Protein AF-A0AAU6AXD2-F1 (afdb_monomer_lite)

Secondary structure (DSSP, 8-state):
--PPP------------------------EE-TTS-EESS--HHHHHHHHHHTTT----S---S--PPPPSSHHHHHHHTS--SHHHHHHHHHHHHHHHHHSSPPPHHHHHHHHHTTTS-HHHHHHHHHHTTSEEE-TTS-EEEETTEESS--SEEEEETTS-EEEESSHHHHHHHHHHHT--EEEEEE-TTS--EEEEEEETTEEEEESTT-EEEEE----SS-HHHHTGGG-EEESSHHHHHHHHHH-TTS-EEEE-HHHHHHHHHHHHTTTT------

Structure (mmCIF, N/CA/C/O backbone):
data_AF-A0AAU6AXD2-F1
#
_entry.id   AF-A0AAU6AXD2-F1
#
loop_
_atom_site.group_PDB
_atom_site.id
_atom_site.type_symbol
_atom_site.label_atom_id
_atom_site.label_alt_id
_atom_site.label_comp_id
_atom_site.label_asym_id
_atom_site.label_entity_id
_atom_site.label_seq_id
_atom_site.pdbx_PDB_ins_code
_atom_site.Cartn_x
_atom_site.Cartn_y
_atom_site.Cartn_z
_atom_site.occupancy
_atom_site.B_iso_or_equiv
_atom_site.auth_seq_id
_atom_site.auth_comp_id
_atom_site.auth_asym_id
_atom_site.auth_atom_id
_atom_site.pdbx_PDB_model_num
ATOM 1 N N . MET A 1 1 ? -29.880 -3.424 -29.850 1.00 33.28 1 MET A N 1
ATOM 2 C CA . MET A 1 1 ? -31.041 -4.070 -29.196 1.00 33.28 1 MET A CA 1
ATOM 3 C C . MET A 1 1 ? -30.540 -5.199 -28.304 1.00 33.28 1 MET A C 1
ATOM 5 O O . MET A 1 1 ? -30.117 -6.223 -28.818 1.00 33.28 1 MET A O 1
ATOM 9 N N . ARG A 1 2 ? -30.523 -4.995 -26.984 1.00 23.70 2 ARG A N 1
ATOM 10 C CA . ARG A 1 2 ? -30.360 -6.047 -25.967 1.00 23.70 2 ARG A CA 1
ATOM 11 C C . ARG A 1 2 ? -31.345 -5.717 -24.842 1.00 23.70 2 ARG A C 1
ATOM 13 O O . ARG A 1 2 ? -31.277 -4.622 -24.295 1.00 23.70 2 ARG A O 1
ATOM 20 N N . CYS A 1 3 ? -32.291 -6.614 -24.569 1.00 25.73 3 CYS A N 1
ATOM 21 C CA . CYS A 1 3 ? -33.225 -6.504 -23.447 1.00 25.73 3 CYS A CA 1
ATOM 22 C C . CYS A 1 3 ? -32.560 -7.062 -22.188 1.00 25.73 3 CYS A C 1
ATOM 24 O O . CYS A 1 3 ? -32.074 -8.190 -22.216 1.00 25.73 3 CYS A O 1
ATOM 26 N N . SER A 1 4 ? -32.584 -6.301 -21.093 1.00 26.17 4 SER A N 1
ATOM 27 C CA . SER A 1 4 ? -32.319 -6.825 -19.752 1.00 26.17 4 SER A CA 1
ATOM 28 C C . SER A 1 4 ? -33.653 -6.957 -19.018 1.00 26.17 4 SER A C 1
ATOM 30 O O . SER A 1 4 ? -34.457 -6.024 -19.014 1.00 26.17 4 SER A O 1
ATOM 32 N N . VAL A 1 5 ? -33.920 -8.145 -18.481 1.00 30.64 5 VAL A N 1
ATOM 33 C CA . VAL A 1 5 ? -35.171 -8.520 -17.810 1.00 30.64 5 VAL A CA 1
ATOM 34 C C . VAL A 1 5 ? -35.049 -8.164 -16.331 1.00 30.64 5 VAL A C 1
ATOM 36 O O . VAL A 1 5 ? -34.195 -8.714 -15.644 1.00 30.64 5 VAL A O 1
ATOM 39 N N . ALA A 1 6 ? -35.908 -7.278 -15.828 1.00 29.97 6 ALA A N 1
ATOM 40 C CA . ALA A 1 6 ? -36.069 -7.066 -14.392 1.00 29.97 6 ALA A CA 1
ATOM 41 C C . ALA A 1 6 ? -37.298 -7.849 -13.908 1.00 29.97 6 ALA A C 1
ATOM 43 O O . ALA A 1 6 ? -38.437 -7.505 -14.222 1.00 29.97 6 ALA A O 1
ATOM 44 N N . SER A 1 7 ? -37.056 -8.930 -13.169 1.00 32.88 7 SER A N 1
ATOM 45 C CA . SER A 1 7 ? -38.092 -9.696 -12.476 1.00 32.88 7 SER A CA 1
ATOM 46 C C . SER A 1 7 ? -38.508 -8.949 -11.214 1.00 32.88 7 SER A C 1
ATOM 48 O O . SER A 1 7 ? -37.678 -8.752 -10.332 1.00 32.88 7 SER A O 1
ATOM 50 N N . ASN A 1 8 ? -39.786 -8.590 -11.090 1.00 32.28 8 ASN A N 1
ATOM 51 C CA . ASN A 1 8 ? -40.367 -8.229 -9.801 1.00 32.28 8 ASN A CA 1
ATOM 52 C C . ASN A 1 8 ? -41.487 -9.218 -9.472 1.00 32.28 8 ASN A C 1
ATOM 54 O O . ASN A 1 8 ? -42.489 -9.312 -10.181 1.00 32.28 8 ASN A O 1
ATOM 58 N N . VAL A 1 9 ? -41.261 -10.005 -8.422 1.00 34.28 9 VAL A N 1
ATOM 59 C CA . VAL A 1 9 ? -42.212 -10.968 -7.865 1.00 34.28 9 VAL A CA 1
ATOM 60 C C . VAL A 1 9 ? -43.006 -10.241 -6.787 1.00 34.28 9 VAL A C 1
ATOM 62 O O . VAL A 1 9 ? -42.440 -9.832 -5.780 1.00 34.28 9 VAL A O 1
ATOM 65 N N . ILE A 1 10 ? -44.316 -10.103 -6.981 1.00 33.12 10 ILE A N 1
ATOM 66 C CA . ILE A 1 10 ? -45.253 -9.754 -5.909 1.00 33.12 10 ILE A CA 1
ATOM 67 C C . ILE A 1 10 ? -46.233 -10.916 -5.795 1.00 33.12 10 ILE A C 1
ATOM 69 O O . ILE A 1 10 ? -46.908 -11.277 -6.758 1.00 33.12 10 ILE A O 1
ATOM 73 N N . GLY A 1 11 ? -46.245 -11.549 -4.624 1.00 32.59 11 GLY A N 1
ATOM 74 C CA . GLY A 1 11 ? -47.102 -12.686 -4.326 1.00 32.59 11 GLY A CA 1
ATOM 75 C C . GLY A 1 11 ? -48.543 -12.270 -4.043 1.00 32.59 11 GLY A C 1
ATOM 76 O O . GLY A 1 11 ? -48.798 -11.302 -3.334 1.00 32.59 11 GLY A O 1
ATOM 77 N N . SER A 1 12 ? -49.490 -13.050 -4.554 1.00 33.44 12 SER A N 1
ATOM 78 C CA . SER A 1 12 ? -50.711 -13.419 -3.833 1.00 33.44 12 SER A CA 1
ATOM 79 C C . SER A 1 12 ? -51.401 -14.598 -4.530 1.00 33.44 12 SER A C 1
ATOM 81 O O . SER A 1 12 ? -51.439 -14.713 -5.750 1.00 33.44 12 SER A O 1
ATOM 83 N N . SER A 1 13 ? -51.849 -15.518 -3.683 1.00 34.75 13 SER A N 1
ATOM 84 C CA . SER A 1 13 ? -52.747 -16.663 -3.861 1.00 34.75 13 SER A CA 1
ATOM 85 C C . SER A 1 13 ? -53.607 -16.770 -5.134 1.00 34.75 13 SER A C 1
ATOM 87 O O . SER A 1 13 ? -54.431 -15.903 -5.407 1.00 34.75 13 SER A O 1
ATOM 89 N N . GLY A 1 14 ? -53.584 -17.967 -5.738 1.00 31.75 14 GLY A N 1
ATOM 90 C CA . GLY A 1 14 ? -54.769 -18.595 -6.336 1.00 31.75 14 GLY A CA 1
ATOM 91 C C . GLY A 1 14 ? -54.821 -18.679 -7.866 1.00 31.75 14 GLY A C 1
ATOM 92 O O . GLY A 1 14 ? -54.935 -17.672 -8.547 1.00 31.75 14 GLY A O 1
ATOM 93 N N . TRP A 1 15 ? -54.903 -19.924 -8.352 1.00 30.08 15 TRP A N 1
ATOM 94 C CA . TRP A 1 15 ? -55.362 -20.370 -9.679 1.00 30.08 15 TRP A CA 1
ATOM 95 C C . TRP A 1 15 ? -54.377 -20.319 -10.863 1.00 30.08 15 TRP A C 1
ATOM 97 O O . TRP A 1 15 ? -53.997 -19.284 -11.397 1.00 30.08 15 TRP A O 1
ATOM 107 N N . VAL A 1 16 ? -54.039 -21.527 -11.329 1.00 37.03 16 VAL A N 1
ATOM 108 C CA . VAL A 1 16 ? -53.322 -21.824 -12.573 1.00 37.03 16 VAL A CA 1
ATOM 109 C C . VAL A 1 16 ? -54.219 -21.492 -13.765 1.00 37.03 16 VAL A C 1
ATOM 111 O O . VAL A 1 16 ? -55.197 -22.196 -14.002 1.00 37.03 16 VAL A O 1
ATOM 114 N N . ARG A 1 17 ? -53.857 -20.473 -14.552 1.00 34.53 17 ARG A N 1
ATOM 115 C CA . ARG A 1 17 ? -54.265 -20.326 -15.959 1.00 34.53 17 ARG A CA 1
ATOM 116 C C . ARG A 1 17 ? -53.144 -19.657 -16.764 1.00 34.53 17 ARG A C 1
ATOM 118 O O . ARG A 1 17 ? -52.671 -18.583 -16.421 1.00 34.53 17 ARG A O 1
ATOM 125 N N . SER A 1 18 ? -52.716 -20.373 -17.801 1.00 34.62 18 SER A N 1
ATOM 126 C CA . SER A 1 18 ? -51.978 -19.982 -19.009 1.00 34.62 18 SER A CA 1
ATOM 127 C C . SER A 1 18 ? -51.324 -18.591 -19.034 1.00 34.62 18 SER A C 1
ATOM 129 O O . SER A 1 18 ? -51.997 -17.576 -19.191 1.00 34.62 18 SER A O 1
ATOM 131 N N . ARG A 1 19 ? -49.983 -18.553 -18.992 1.00 36.66 19 ARG A N 1
ATOM 132 C CA . ARG A 1 19 ? -49.179 -17.349 -19.260 1.00 36.66 19 ARG A CA 1
ATOM 133 C C . ARG A 1 19 ? -49.315 -16.929 -20.729 1.00 36.66 19 ARG A C 1
ATOM 135 O O . ARG A 1 19 ? -48.515 -17.337 -21.565 1.00 36.66 19 ARG A O 1
ATOM 142 N N . ALA A 1 20 ? -50.296 -16.088 -21.036 1.00 37.06 20 ALA A N 1
ATOM 143 C CA . ALA A 1 20 ? -50.231 -15.223 -22.206 1.00 37.06 20 ALA A CA 1
ATOM 144 C C . ALA A 1 20 ? -49.279 -14.065 -21.872 1.00 37.06 20 ALA A C 1
ATOM 146 O O . ALA A 1 20 ? -49.570 -13.234 -21.014 1.00 37.06 20 ALA A O 1
ATOM 147 N N . TRP A 1 21 ? -48.103 -14.051 -22.495 1.00 31.78 21 TRP A N 1
ATOM 148 C CA . TRP A 1 21 ? -47.146 -12.957 -22.354 1.00 31.78 21 TRP A CA 1
ATOM 149 C C . TRP A 1 21 ? -47.668 -11.760 -23.148 1.00 31.78 21 TRP A C 1
ATOM 151 O O . TRP A 1 21 ? -47.538 -11.709 -24.369 1.00 31.78 21 TRP A O 1
ATOM 161 N N . ILE A 1 22 ? -48.284 -10.800 -22.462 1.00 38.09 22 ILE A N 1
ATOM 162 C CA . ILE A 1 22 ? -48.590 -9.497 -23.052 1.00 38.09 22 ILE A CA 1
ATOM 163 C C . ILE A 1 22 ? -47.282 -8.705 -23.056 1.00 38.09 22 ILE A C 1
ATOM 165 O O . ILE A 1 22 ? -46.796 -8.272 -22.013 1.00 38.09 22 ILE A O 1
ATOM 169 N N . CYS A 1 23 ? -46.689 -8.544 -24.236 1.00 29.69 23 CYS A N 1
ATOM 170 C CA . CYS A 1 23 ? -45.559 -7.648 -24.436 1.00 29.69 23 CYS A CA 1
ATOM 171 C C . CYS A 1 23 ? -46.089 -6.207 -24.413 1.00 29.69 23 CYS A C 1
ATOM 173 O O . CYS A 1 23 ? -46.597 -5.712 -25.418 1.00 29.69 23 CYS A O 1
ATOM 175 N N . VAL A 1 24 ? -46.031 -5.538 -23.259 1.00 36.31 24 VAL A N 1
ATOM 176 C CA . VAL A 1 24 ? -46.402 -4.120 -23.167 1.00 36.31 24 VAL A CA 1
ATOM 177 C C . VAL A 1 24 ? -45.231 -3.287 -23.689 1.00 36.31 24 VAL A C 1
ATOM 179 O O . VAL A 1 24 ? -44.224 -3.114 -23.006 1.00 36.31 24 VAL A O 1
ATOM 182 N N . PHE A 1 25 ? -45.349 -2.772 -24.913 1.00 34.31 25 PHE A N 1
ATOM 183 C CA . PHE A 1 25 ? -44.452 -1.733 -25.413 1.00 34.31 25 PHE A CA 1
ATOM 184 C C . PHE A 1 25 ? -44.802 -0.408 -24.728 1.00 34.31 25 PHE A C 1
ATOM 186 O O . PHE A 1 25 ? -45.807 0.220 -25.050 1.00 34.31 25 PHE A O 1
ATOM 193 N N . SER A 1 26 ? -43.973 0.033 -23.780 1.00 40.53 26 SER A N 1
ATOM 194 C CA . SER A 1 26 ? -44.025 1.412 -23.286 1.00 40.53 26 SER A CA 1
ATOM 195 C C . SER A 1 26 ? -43.248 2.307 -24.252 1.00 40.53 26 SER A C 1
ATOM 197 O O . SER A 1 26 ? -42.050 2.539 -24.093 1.00 40.53 26 SER A O 1
ATOM 199 N N . CYS A 1 27 ? -43.911 2.768 -25.312 1.00 48.38 27 CYS A N 1
ATOM 200 C CA . CYS A 1 27 ? -43.380 3.841 -26.147 1.00 48.38 27 CYS A CA 1
ATOM 201 C C . CYS A 1 27 ? -43.645 5.169 -25.436 1.00 48.38 27 CYS A C 1
ATOM 203 O O . CYS A 1 27 ? -44.771 5.664 -25.421 1.00 48.38 27 CYS A O 1
ATOM 205 N N . ARG A 1 28 ? -42.607 5.751 -24.826 1.00 58.31 28 ARG A N 1
ATOM 206 C CA . ARG A 1 28 ? -42.686 7.115 -24.299 1.00 58.31 28 ARG A CA 1
ATOM 207 C C . ARG A 1 28 ? -42.699 8.068 -25.496 1.00 58.31 28 ARG A C 1
ATOM 209 O O . ARG A 1 28 ? -41.713 8.159 -26.221 1.00 58.31 28 ARG A O 1
ATOM 216 N N . LEU A 1 29 ? -43.847 8.691 -25.745 1.00 56.88 29 LEU A N 1
ATOM 217 C CA . LEU A 1 29 ? -44.025 9.647 -26.834 1.00 56.88 29 LEU A CA 1
ATOM 218 C C . LEU A 1 29 ? -43.455 10.995 -26.402 1.00 56.88 29 LEU A C 1
ATOM 220 O O . LEU A 1 29 ? -43.832 11.520 -25.354 1.00 56.88 29 LEU A O 1
ATOM 224 N N . TYR A 1 30 ? -42.552 11.539 -27.209 1.00 62.97 30 TYR A N 1
ATOM 225 C CA . TYR A 1 30 ? -41.981 12.860 -26.995 1.00 62.97 30 TYR A CA 1
ATOM 226 C C . TYR A 1 30 ? -42.613 13.829 -27.982 1.00 62.97 30 TYR A C 1
ATOM 228 O O . TYR A 1 30 ? -42.893 13.468 -29.126 1.00 62.97 30 TYR A O 1
ATOM 236 N N . ARG A 1 31 ? -42.874 15.048 -27.517 1.00 70.25 31 ARG A N 1
ATOM 237 C CA . ARG A 1 31 ? -43.330 16.135 -28.375 1.00 70.25 31 ARG A CA 1
ATOM 238 C C . ARG A 1 31 ? -42.162 17.067 -28.636 1.00 70.25 31 ARG A C 1
ATOM 240 O O . ARG A 1 31 ? -41.394 17.342 -27.716 1.00 70.25 31 ARG A O 1
ATOM 247 N N . ASP A 1 32 ? -41.995 17.477 -29.883 1.00 65.88 32 ASP A N 1
ATOM 248 C CA . ASP A 1 32 ? -41.031 18.515 -30.230 1.00 65.88 32 ASP A CA 1
ATOM 249 C C . ASP A 1 32 ? -41.572 19.915 -29.890 1.00 65.88 32 ASP A C 1
ATOM 251 O O . ASP A 1 32 ? -42.672 20.066 -29.349 1.00 65.88 32 ASP A O 1
ATOM 255 N N . ALA A 1 33 ? -40.770 20.942 -30.175 1.00 66.19 33 ALA A N 1
ATOM 256 C CA . ALA A 1 33 ? -41.105 22.337 -29.890 1.00 66.19 33 ALA A CA 1
ATOM 257 C C . ALA A 1 33 ? -42.361 22.830 -30.638 1.00 66.19 33 ALA A C 1
ATOM 259 O O . ALA A 1 33 ? -43.001 23.773 -30.180 1.00 66.19 33 ALA A O 1
ATOM 260 N N . ASP A 1 34 ? -42.745 22.159 -31.728 1.00 71.75 34 ASP A N 1
ATOM 261 C CA . ASP A 1 34 ? -43.932 22.461 -32.535 1.00 71.75 34 ASP A CA 1
ATOM 262 C C . ASP A 1 34 ? -45.128 21.559 -32.163 1.00 71.75 34 ASP A C 1
ATOM 264 O O . ASP A 1 34 ? -46.156 21.538 -32.842 1.00 71.75 34 ASP A O 1
ATOM 268 N N . ASN A 1 35 ? -45.017 20.834 -31.041 1.00 66.25 35 ASN A N 1
ATOM 269 C CA . ASN A 1 35 ? -46.031 19.952 -30.465 1.00 66.25 35 ASN A CA 1
ATOM 270 C C . ASN A 1 35 ? -46.333 18.684 -31.295 1.00 66.25 35 ASN A C 1
ATOM 272 O O . ASN A 1 35 ? -47.317 17.980 -31.017 1.00 66.25 35 ASN A O 1
ATOM 276 N N . HIS A 1 36 ? -45.483 18.340 -32.268 1.00 67.38 36 HIS A N 1
ATOM 277 C CA . HIS A 1 36 ? -45.593 17.108 -33.044 1.00 67.38 36 HIS A CA 1
ATOM 278 C C . HIS A 1 36 ? -45.004 15.918 -32.287 1.00 67.38 36 HIS A C 1
ATOM 280 O O . HIS A 1 36 ? -44.005 16.019 -31.578 1.00 67.38 36 HIS A O 1
ATOM 286 N N . VAL A 1 37 ? -45.647 14.758 -32.431 1.00 67.06 37 VAL A N 1
ATOM 287 C CA . VAL A 1 37 ? -45.187 13.516 -31.804 1.00 67.06 37 VAL A CA 1
ATOM 288 C C . VAL A 1 37 ? -44.006 12.972 -32.602 1.00 67.06 37 VAL A C 1
ATOM 290 O O . VAL A 1 37 ? -44.164 12.600 -33.763 1.00 67.06 37 VAL A O 1
ATOM 293 N N . SER A 1 38 ? -42.838 12.904 -31.968 1.00 65.81 38 SER A N 1
ATOM 294 C CA . SER A 1 38 ? -41.589 12.449 -32.577 1.00 65.81 38 SER A CA 1
ATOM 295 C C . SER A 1 38 ? -40.977 11.275 -31.804 1.00 65.81 38 SER A C 1
ATOM 297 O O . SER A 1 38 ? -41.343 10.982 -30.659 1.00 65.81 38 SER A O 1
ATOM 299 N N . GLY A 1 39 ? -40.030 10.584 -32.447 1.00 61.12 39 GLY A N 1
ATOM 300 C CA . GLY A 1 39 ? -39.115 9.668 -31.762 1.00 61.12 39 GLY A CA 1
ATOM 301 C C . GLY A 1 39 ? -38.256 10.416 -30.735 1.00 61.12 39 GLY A C 1
ATOM 302 O O . GLY A 1 39 ? -38.283 11.642 -30.690 1.00 61.12 39 GLY A O 1
ATOM 303 N N . ALA A 1 40 ? -37.531 9.679 -29.882 1.00 60.78 40 ALA A N 1
ATOM 304 C CA . ALA A 1 40 ? -36.781 10.217 -28.737 1.00 60.78 40 ALA A CA 1
ATOM 305 C C . ALA A 1 40 ? -36.117 11.591 -29.012 1.00 60.78 40 ALA A C 1
ATOM 307 O O . ALA A 1 40 ? -35.544 11.772 -30.091 1.00 60.78 40 ALA A O 1
ATOM 308 N N . PRO A 1 41 ? -36.166 12.552 -28.061 1.00 67.25 41 PRO A N 1
ATOM 309 C CA . PRO A 1 41 ? -35.713 13.912 -28.314 1.00 67.25 41 PRO A CA 1
ATOM 310 C C . PRO A 1 41 ? -34.239 13.915 -28.699 1.00 67.25 41 PRO A C 1
ATOM 312 O O . PRO A 1 41 ? -33.451 13.090 -28.229 1.00 67.25 41 PRO A O 1
ATOM 315 N N . THR A 1 42 ? -33.839 14.882 -29.520 1.00 68.62 42 THR A N 1
ATOM 316 C CA . THR A 1 42 ? -32.422 15.052 -29.833 1.00 68.62 42 THR A CA 1
ATOM 317 C C . THR A 1 42 ? -31.646 15.414 -28.566 1.00 68.62 42 THR A C 1
ATOM 319 O O . THR A 1 42 ? -32.146 16.112 -27.679 1.00 68.62 42 THR A O 1
ATOM 322 N N . VAL A 1 43 ? -30.384 14.984 -28.489 1.00 66.62 43 VAL A N 1
ATOM 323 C CA . VAL A 1 43 ? -29.488 15.309 -27.364 1.00 66.62 43 VAL A CA 1
ATOM 324 C C . VAL A 1 43 ? -29.394 16.828 -27.146 1.00 66.62 43 VAL A C 1
ATOM 326 O O . VAL A 1 43 ? -29.324 17.288 -26.011 1.00 66.62 43 VAL A O 1
ATOM 329 N N . GLY A 1 44 ? -29.465 17.622 -28.221 1.00 68.50 44 GLY A N 1
ATOM 330 C CA . GLY A 1 44 ? -29.478 19.087 -28.150 1.00 68.50 44 GLY A CA 1
ATOM 331 C C . GLY A 1 44 ? -30.767 19.691 -27.574 1.00 68.50 44 GLY A C 1
ATOM 332 O O . GLY A 1 44 ? -30.713 20.758 -26.967 1.00 68.50 44 GLY A O 1
ATOM 333 N N . ALA A 1 45 ? -31.920 19.032 -27.724 1.00 62.97 45 ALA A N 1
ATOM 334 C CA . ALA A 1 45 ? -33.164 19.450 -27.074 1.00 62.97 45 ALA A CA 1
ATOM 335 C C . ALA A 1 45 ? -33.133 19.135 -25.570 1.00 62.97 45 ALA A C 1
ATOM 337 O O . ALA A 1 45 ? -33.398 20.012 -24.757 1.00 62.97 45 ALA A O 1
ATOM 338 N N . LEU A 1 46 ? -32.682 17.930 -25.203 1.00 59.88 46 LEU A N 1
ATOM 339 C CA . LEU A 1 46 ? -32.483 17.530 -23.803 1.00 59.88 46 LEU A CA 1
ATOM 340 C C . LEU A 1 46 ? -31.511 18.450 -23.060 1.00 59.88 46 LEU A C 1
ATOM 342 O O . LEU A 1 46 ? -31.756 18.815 -21.914 1.00 59.88 46 LEU A O 1
ATOM 346 N N . ARG A 1 47 ? -30.407 18.835 -23.710 1.00 64.62 47 ARG A N 1
ATOM 347 C CA . ARG A 1 47 ? -29.394 19.695 -23.093 1.00 64.62 47 ARG A CA 1
ATOM 348 C C . ARG A 1 47 ? -29.917 21.103 -22.814 1.00 64.62 47 ARG A C 1
ATOM 350 O O . ARG A 1 47 ? -29.557 21.658 -21.788 1.00 64.62 47 ARG A O 1
ATOM 357 N N . ARG A 1 48 ? -30.750 21.664 -23.696 1.00 61.38 48 ARG A N 1
ATOM 358 C CA . ARG A 1 48 ? -31.353 22.992 -23.491 1.00 61.38 48 ARG A CA 1
ATOM 359 C C . ARG A 1 48 ? -32.346 22.984 -22.335 1.00 61.38 48 ARG A C 1
ATOM 361 O O . ARG A 1 48 ? -32.216 23.809 -21.447 1.00 61.38 48 ARG A O 1
ATOM 368 N N . GLU A 1 49 ? -33.220 21.983 -22.275 1.00 64.50 49 GLU A N 1
ATOM 369 C CA . GLU A 1 49 ? -34.178 21.845 -21.169 1.00 64.50 49 GLU A CA 1
ATOM 370 C C . GLU A 1 49 ? -33.493 21.665 -19.808 1.00 64.50 49 GLU A C 1
ATOM 372 O O . GLU A 1 49 ? -33.887 22.283 -18.823 1.00 64.50 49 GLU A O 1
ATOM 377 N N . LEU A 1 50 ? -32.430 20.854 -19.745 1.00 59.34 50 LEU A N 1
ATOM 378 C CA . LEU A 1 50 ? -31.653 20.664 -18.515 1.00 59.34 50 LEU A CA 1
ATOM 379 C C . LEU A 1 50 ? -30.927 21.937 -18.063 1.00 59.34 50 LEU A C 1
ATOM 381 O O . LEU A 1 50 ? -30.728 22.115 -16.865 1.00 59.34 50 LEU A O 1
ATOM 385 N N . LEU A 1 51 ? -30.519 22.793 -19.003 1.00 60.56 51 LEU A N 1
ATOM 386 C CA . LEU A 1 51 ? -29.889 24.075 -18.693 1.00 60.56 51 LEU A CA 1
ATOM 387 C C . LEU A 1 51 ? -30.932 25.106 -18.237 1.00 60.56 51 LEU A C 1
ATOM 389 O O . LEU A 1 51 ? -30.691 25.781 -17.242 1.00 60.56 51 LEU A O 1
ATOM 393 N N . ASP A 1 52 ? -32.107 25.153 -18.871 1.00 47.56 52 ASP A N 1
ATOM 394 C CA . ASP A 1 52 ? -33.194 26.072 -18.495 1.00 47.56 52 ASP A CA 1
ATOM 395 C C . ASP A 1 52 ? -33.827 25.720 -17.132 1.00 47.56 52 ASP A C 1
ATOM 397 O O . ASP A 1 52 ? -34.268 26.601 -16.396 1.00 47.56 52 ASP A O 1
ATOM 401 N N . HIS A 1 53 ? -33.822 24.442 -16.734 1.00 53.25 53 HIS A N 1
ATOM 402 C CA . HIS A 1 53 ? -34.339 23.996 -15.430 1.00 53.25 53 HIS A CA 1
ATOM 403 C C . HIS A 1 53 ? -33.286 24.002 -14.306 1.00 53.25 53 HIS A C 1
ATOM 405 O O . HIS A 1 53 ? -33.614 23.695 -13.156 1.00 53.25 53 HIS A O 1
ATOM 411 N N . ALA A 1 54 ? -32.029 24.354 -14.600 1.00 47.22 54 ALA A N 1
ATOM 412 C CA . ALA A 1 54 ? -30.968 24.412 -13.595 1.00 47.22 54 ALA A CA 1
ATOM 413 C C . ALA A 1 54 ? -31.128 25.600 -12.625 1.00 47.22 54 ALA A C 1
ATOM 415 O O . ALA A 1 54 ? -30.676 25.515 -11.485 1.00 47.22 54 ALA A O 1
ATOM 416 N N . GLU A 1 55 ? -31.811 26.677 -13.030 1.00 43.84 55 GLU A N 1
ATOM 417 C CA . GLU A 1 55 ? -31.951 27.895 -12.213 1.00 43.84 55 GLU A CA 1
ATOM 418 C C . GLU A 1 55 ? -33.181 27.910 -11.280 1.00 43.84 55 GLU A C 1
ATOM 420 O O . GLU A 1 55 ? -33.292 28.802 -10.442 1.00 43.84 55 GLU A O 1
ATOM 425 N N . THR A 1 56 ? -34.088 26.923 -11.339 1.00 42.88 56 THR A N 1
ATOM 426 C CA . THR A 1 56 ? -35.342 26.930 -10.540 1.00 42.88 56 THR A CA 1
ATOM 427 C C . THR A 1 56 ? -35.563 25.721 -9.617 1.00 42.88 56 THR A C 1
ATOM 429 O O . THR A 1 56 ? -36.633 25.576 -9.024 1.00 42.88 56 THR A O 1
ATOM 432 N N . ALA A 1 57 ? -34.559 24.871 -9.392 1.00 41.31 57 ALA A N 1
ATOM 433 C CA . ALA A 1 57 ? -34.697 23.689 -8.533 1.00 41.31 57 ALA A CA 1
ATOM 434 C C . ALA A 1 57 ? -34.476 23.986 -7.029 1.00 41.31 57 ALA A C 1
ATOM 436 O O . ALA A 1 57 ? -33.546 23.474 -6.412 1.00 41.31 57 ALA A O 1
ATOM 437 N N . ALA A 1 58 ? -35.361 24.777 -6.413 1.00 43.31 58 ALA A N 1
ATOM 438 C CA . ALA A 1 58 ? -35.394 25.023 -4.963 1.00 43.31 58 ALA A CA 1
ATOM 439 C C . ALA A 1 58 ? -36.619 24.376 -4.278 1.00 43.31 58 ALA A C 1
ATOM 441 O O . ALA A 1 58 ? -37.301 25.024 -3.490 1.00 43.31 58 ALA A O 1
ATOM 442 N N . CYS A 1 59 ? -36.924 23.105 -4.577 1.00 33.31 59 CYS A N 1
ATOM 443 C CA . CYS A 1 59 ? -38.082 22.399 -3.990 1.00 33.31 59 CYS A CA 1
ATOM 444 C C . CYS A 1 59 ? -37.799 20.985 -3.451 1.00 33.31 59 CYS A C 1
ATOM 446 O O . CYS A 1 59 ? -38.733 20.303 -3.034 1.00 33.31 59 CYS A O 1
ATOM 448 N N . CYS A 1 60 ? -36.542 20.538 -3.398 1.00 34.06 60 CYS A N 1
ATOM 449 C CA . CYS A 1 60 ? -36.186 19.286 -2.724 1.00 34.06 60 CYS A CA 1
ATOM 450 C C . CYS A 1 60 ? -35.279 19.593 -1.526 1.00 34.06 60 CYS A C 1
ATOM 452 O O . CYS A 1 60 ? -34.306 20.330 -1.699 1.00 34.06 60 CYS A O 1
ATOM 454 N N . PRO A 1 61 ? -35.540 19.039 -0.324 1.00 33.56 61 PRO A N 1
ATOM 455 C CA . PRO A 1 61 ? -34.537 19.061 0.736 1.00 33.56 61 PRO A CA 1
ATOM 456 C C . PRO A 1 61 ? -33.266 18.371 0.213 1.00 33.56 61 PRO A C 1
ATOM 458 O O . PRO A 1 61 ? -33.389 17.446 -0.600 1.00 33.56 61 PRO A O 1
ATOM 461 N N . PRO A 1 62 ? -32.058 18.802 0.624 1.00 34.12 62 PRO A N 1
ATOM 462 C CA . PRO A 1 62 ? -30.824 18.211 0.129 1.00 34.12 62 PRO A CA 1
ATOM 463 C C . PRO A 1 62 ? -30.838 16.714 0.439 1.00 34.12 62 PRO A C 1
ATOM 465 O O . PRO A 1 62 ? -30.783 16.289 1.593 1.00 34.12 62 PRO A O 1
ATOM 468 N N . VAL A 1 63 ? -30.962 15.909 -0.616 1.00 37.59 63 VAL A N 1
ATOM 469 C CA . VAL A 1 63 ? -30.670 14.479 -0.569 1.00 37.59 63 VAL A CA 1
ATOM 470 C C . VAL A 1 63 ? -29.217 14.386 -0.126 1.00 37.59 63 VAL A C 1
ATOM 472 O O . VAL A 1 63 ? -28.367 15.022 -0.747 1.00 37.59 63 VAL A O 1
ATOM 475 N N . GLY A 1 64 ? -28.973 13.674 0.979 1.00 38.50 64 GLY A N 1
ATOM 476 C CA . GLY A 1 64 ? -27.680 13.602 1.658 1.00 38.50 64 GLY A CA 1
ATOM 477 C C . GLY A 1 64 ? -26.502 13.570 0.689 1.00 38.50 64 GLY A C 1
ATOM 478 O O . GLY A 1 64 ? -26.514 12.802 -0.272 1.00 38.50 64 GLY A O 1
ATOM 479 N N . ASP A 1 65 ? -25.550 14.456 0.967 1.00 37.03 65 ASP A N 1
ATOM 480 C CA . ASP A 1 65 ? -24.314 14.761 0.250 1.00 37.03 65 ASP A CA 1
ATOM 481 C C . ASP A 1 65 ? -23.785 13.586 -0.595 1.00 37.03 65 ASP A C 1
ATOM 483 O O . ASP A 1 65 ? -22.988 12.760 -0.143 1.00 37.03 65 ASP A O 1
ATOM 487 N N . ARG A 1 66 ? -24.252 13.470 -1.846 1.00 41.78 66 ARG A N 1
ATOM 488 C CA . ARG A 1 66 ? -23.599 12.610 -2.836 1.00 41.78 66 ARG A CA 1
ATOM 489 C C . ARG A 1 66 ? -22.339 13.342 -3.263 1.00 41.78 66 ARG A C 1
ATOM 491 O O . ARG A 1 66 ? -22.357 14.090 -4.239 1.00 41.78 66 ARG A O 1
ATOM 498 N N . ALA A 1 67 ? -21.278 13.156 -2.482 1.00 51.94 67 ALA A N 1
ATOM 499 C CA . ALA A 1 67 ? -19.963 13.703 -2.765 1.00 51.94 67 ALA A CA 1
ATOM 500 C C . ALA A 1 67 ? -19.598 13.440 -4.235 1.00 51.94 67 ALA A C 1
ATOM 502 O O . ALA A 1 67 ? -19.743 12.323 -4.738 1.00 51.94 67 ALA A O 1
ATOM 503 N N . ARG A 1 68 ? -19.151 14.490 -4.932 1.00 48.53 68 ARG A N 1
ATOM 504 C CA . ARG A 1 68 ? -18.672 14.420 -6.318 1.00 48.53 68 ARG A CA 1
ATOM 505 C C . ARG A 1 68 ? -17.663 13.263 -6.463 1.00 48.53 68 ARG A C 1
ATOM 507 O O . ARG A 1 68 ? -16.774 13.158 -5.610 1.00 48.53 68 ARG A O 1
ATOM 514 N N . PRO A 1 69 ? -17.745 12.432 -7.524 1.00 48.03 69 PRO A N 1
ATOM 515 C CA . PRO A 1 69 ? -16.776 11.364 -7.733 1.00 48.03 69 PRO A CA 1
ATOM 516 C C . PRO A 1 69 ? -15.356 11.953 -7.792 1.00 48.03 69 PRO A C 1
ATOM 518 O O . PRO A 1 69 ? -15.165 13.052 -8.330 1.00 48.03 69 PRO A O 1
ATOM 521 N N . PRO A 1 70 ? -14.357 11.276 -7.202 1.00 53.19 70 PRO A N 1
ATOM 522 C CA . PRO A 1 70 ? -12.977 11.737 -7.273 1.00 53.19 70 PRO A CA 1
ATOM 523 C C . PRO A 1 70 ? -12.532 11.799 -8.722 1.00 53.19 70 PRO A C 1
ATOM 525 O O . PRO A 1 70 ? -12.862 10.936 -9.529 1.00 53.19 70 PRO A O 1
ATOM 528 N N . THR A 1 71 ? -11.743 12.819 -9.019 1.00 57.19 71 THR A N 1
ATOM 529 C CA . THR A 1 71 ? -11.124 13.004 -10.329 1.00 57.19 71 THR A CA 1
ATOM 530 C C . THR A 1 71 ? -9.682 12.502 -10.367 1.00 57.19 71 THR A C 1
ATOM 532 O O . THR A 1 71 ? -9.086 12.474 -11.438 1.00 57.19 71 THR A O 1
ATOM 535 N N . SER A 1 72 ? -9.122 12.106 -9.217 1.00 68.56 72 SER A N 1
ATOM 536 C CA . SER A 1 72 ? -7.748 11.621 -9.078 1.00 68.56 72 SER A CA 1
ATOM 537 C C . SER A 1 72 ? -7.599 10.622 -7.917 1.00 68.56 72 SER A C 1
ATOM 539 O O . SER A 1 72 ? -8.435 10.576 -7.010 1.00 68.56 72 SER A O 1
ATOM 541 N N . LEU A 1 73 ? -6.519 9.831 -7.932 1.00 68.06 73 LEU A N 1
ATOM 542 C CA . LEU A 1 73 ? -6.168 8.895 -6.852 1.00 68.06 73 LEU A CA 1
ATOM 543 C C . LEU A 1 73 ? -5.955 9.594 -5.493 1.00 68.06 73 LEU A C 1
ATOM 545 O O . LEU A 1 73 ? -6.486 9.098 -4.496 1.00 68.06 73 LEU A O 1
ATOM 549 N N . PRO A 1 74 ? -5.269 10.755 -5.412 1.00 68.00 74 PRO A N 1
ATOM 550 C CA . PRO A 1 74 ? -5.192 11.525 -4.172 1.00 68.00 74 PRO A CA 1
ATOM 551 C C . PRO A 1 74 ? -6.555 11.966 -3.648 1.00 68.00 74 PRO A C 1
ATOM 553 O O . PRO A 1 74 ? -6.838 11.768 -2.470 1.00 68.00 74 PRO A O 1
ATOM 556 N N . ASP A 1 75 ? -7.431 12.497 -4.511 1.00 67.75 75 ASP A N 1
ATOM 557 C CA . ASP A 1 75 ? -8.778 12.925 -4.102 1.00 67.75 75 ASP A CA 1
ATOM 558 C C . ASP A 1 75 ? -9.597 11.750 -3.570 1.00 67.75 75 ASP A C 1
ATOM 560 O O . ASP A 1 75 ? -10.401 11.902 -2.648 1.00 67.75 75 ASP A O 1
ATOM 564 N N . TRP A 1 76 ? -9.411 10.568 -4.167 1.00 67.06 76 TRP A N 1
ATOM 565 C CA . TRP A 1 76 ? -10.020 9.347 -3.666 1.00 67.06 76 TRP A CA 1
ATOM 566 C C . TRP A 1 76 ? -9.532 9.060 -2.245 1.00 67.06 76 TRP A C 1
ATOM 568 O O . TRP A 1 76 ? -10.343 8.937 -1.327 1.00 67.06 76 TRP A O 1
ATOM 578 N N . ARG A 1 77 ? -8.213 8.989 -2.047 1.00 71.62 77 ARG A N 1
ATOM 579 C CA . ARG A 1 77 ? -7.605 8.573 -0.778 1.00 71.62 77 ARG A CA 1
ATOM 580 C C . ARG A 1 77 ? -7.776 9.589 0.345 1.00 71.62 77 ARG A C 1
ATOM 582 O O . ARG A 1 77 ? -8.067 9.187 1.468 1.00 71.62 77 ARG A O 1
ATOM 589 N N . ALA A 1 78 ? -7.713 10.883 0.051 1.00 66.12 78 ALA A N 1
ATOM 590 C CA . ALA A 1 78 ? -7.962 11.937 1.031 1.00 66.12 78 ALA A CA 1
ATOM 591 C C . ALA A 1 78 ? -9.361 11.823 1.663 1.00 66.12 78 ALA A C 1
ATOM 593 O O . ALA A 1 78 ? -9.527 12.092 2.852 1.00 66.12 78 ALA A O 1
ATOM 594 N N . ARG A 1 79 ? -10.367 11.357 0.906 1.00 63.47 79 ARG A N 1
ATOM 595 C CA . ARG A 1 79 ? -11.715 11.103 1.446 1.00 63.47 79 ARG A CA 1
ATOM 596 C C . ARG A 1 79 ? -11.816 9.839 2.299 1.00 63.47 79 ARG A C 1
ATOM 598 O O . ARG A 1 79 ? -12.776 9.711 3.052 1.00 63.47 79 ARG A O 1
ATOM 605 N N . THR A 1 80 ? -10.852 8.927 2.194 1.00 70.12 80 THR A N 1
ATOM 606 C CA . THR A 1 80 ? -10.806 7.695 2.997 1.00 70.12 80 THR A CA 1
ATOM 607 C C . THR A 1 80 ? -10.096 7.884 4.341 1.00 70.12 80 THR A C 1
ATOM 609 O O . THR A 1 80 ? -10.026 6.950 5.129 1.00 70.12 80 THR A O 1
ATOM 612 N N . THR A 1 81 ? -9.599 9.082 4.661 1.00 80.31 81 THR A N 1
ATOM 613 C CA . THR A 1 81 ? -8.999 9.355 5.974 1.00 80.31 81 THR A CA 1
ATOM 614 C C . THR A 1 81 ? -10.084 9.466 7.054 1.00 80.31 81 THR A C 1
ATOM 616 O O . THR A 1 81 ? -10.935 10.357 6.968 1.00 80.31 81 THR A O 1
ATOM 619 N N . PRO A 1 82 ? -10.074 8.618 8.103 1.00 85.81 82 PRO A N 1
ATOM 620 C CA . PRO A 1 82 ? -11.069 8.699 9.166 1.00 85.81 82 PRO A CA 1
ATOM 621 C C . PRO A 1 82 ? -10.976 10.001 9.961 1.00 85.81 82 PRO A C 1
ATOM 623 O O . PRO A 1 82 ? -9.923 10.338 10.503 1.00 85.81 82 PRO A O 1
ATOM 626 N N . THR A 1 83 ? -12.103 10.701 10.087 1.00 84.81 83 THR A N 1
ATOM 627 C CA . THR A 1 83 ? -12.227 11.918 10.907 1.00 84.81 83 THR A CA 1
ATOM 628 C C . THR A 1 83 ? -12.837 11.653 12.284 1.00 84.81 83 THR A C 1
ATOM 630 O O . THR A 1 83 ? -12.609 12.426 13.213 1.00 84.81 83 THR A O 1
ATOM 633 N N . ASP A 1 84 ? -13.587 10.557 12.443 1.00 92.44 84 ASP A N 1
ATOM 634 C CA . ASP A 1 84 ? -14.114 10.134 13.741 1.00 92.44 84 ASP A CA 1
ATOM 635 C C . ASP A 1 84 ? -12.971 9.614 14.642 1.00 92.44 84 ASP A C 1
ATOM 637 O O . ASP A 1 84 ? -12.156 8.805 14.185 1.00 92.44 84 ASP A O 1
ATOM 641 N N . PRO A 1 85 ? -12.883 10.038 15.920 1.00 93.44 85 PRO A N 1
ATOM 642 C CA . PRO A 1 85 ? -11.788 9.637 16.801 1.00 93.44 85 PRO A CA 1
ATOM 643 C C . PRO A 1 85 ? -11.663 8.124 17.017 1.00 93.44 85 PRO A C 1
ATOM 645 O O . PRO A 1 85 ? -10.540 7.625 17.105 1.00 93.44 85 PRO A O 1
ATOM 648 N N . ALA A 1 86 ? -12.782 7.392 17.085 1.00 94.62 86 ALA A N 1
ATOM 649 C CA . ALA A 1 86 ? -12.767 5.946 17.286 1.00 94.62 86 ALA A CA 1
ATOM 650 C C . ALA A 1 86 ? -12.339 5.219 16.005 1.00 94.62 86 ALA A C 1
ATOM 652 O O . ALA A 1 86 ? -11.501 4.317 16.059 1.00 94.62 86 ALA A O 1
ATOM 653 N N . GLU A 1 87 ? -12.865 5.644 14.850 1.00 95.38 87 GLU A N 1
ATOM 654 C CA . GLU A 1 87 ? -12.437 5.149 13.536 1.00 95.38 87 GLU A CA 1
ATOM 655 C C . GLU A 1 87 ? -10.939 5.369 13.314 1.00 95.38 87 GLU A C 1
ATOM 657 O O . GLU A 1 87 ? -10.232 4.444 12.915 1.00 95.38 87 GLU A O 1
ATOM 662 N N . ARG A 1 88 ? -10.429 6.560 13.642 1.00 94.38 88 ARG A N 1
ATOM 663 C CA . ARG A 1 88 ? -9.008 6.889 13.519 1.00 94.38 88 ARG A CA 1
ATOM 664 C C . ARG A 1 88 ? -8.132 6.060 14.451 1.00 94.38 88 ARG A C 1
ATOM 666 O O . ARG A 1 88 ? -7.115 5.538 14.002 1.00 94.38 88 ARG A O 1
ATOM 673 N N . ALA A 1 89 ? -8.520 5.907 15.717 1.00 95.50 89 ALA A N 1
ATOM 674 C CA . ALA A 1 89 ? -7.765 5.100 16.673 1.00 95.50 89 ALA A CA 1
ATOM 675 C C . ALA A 1 89 ? -7.671 3.632 16.225 1.00 95.50 89 ALA A C 1
ATOM 677 O O . ALA A 1 89 ? -6.589 3.046 16.246 1.00 95.50 89 ALA A O 1
ATOM 678 N N . ILE A 1 90 ? -8.782 3.054 15.754 1.00 97.25 90 ILE A N 1
ATOM 679 C CA . ILE A 1 90 ? -8.800 1.688 15.217 1.00 97.25 90 ILE A CA 1
ATOM 680 C C . ILE A 1 90 ? -7.981 1.586 13.931 1.00 97.25 90 ILE A C 1
ATOM 682 O O . ILE A 1 90 ? -7.179 0.665 13.800 1.00 97.25 90 ILE A O 1
ATOM 686 N N . HIS A 1 91 ? -8.123 2.534 13.005 1.00 96.06 91 HIS A N 1
ATOM 687 C CA . HIS A 1 91 ? -7.347 2.549 11.769 1.00 96.06 91 HIS A CA 1
ATOM 688 C C . HIS A 1 91 ? -5.838 2.589 12.051 1.00 96.06 91 HIS A C 1
ATOM 690 O O . HIS A 1 91 ? -5.093 1.752 11.545 1.00 96.06 91 HIS A O 1
ATOM 696 N N . GLN A 1 92 ? -5.387 3.475 12.942 1.00 95.81 92 GLN A N 1
ATOM 697 C CA . GLN A 1 92 ? -3.981 3.550 13.343 1.00 95.81 92 GLN A CA 1
ATOM 698 C C . GLN A 1 92 ? -3.504 2.277 14.054 1.00 95.81 92 GLN A C 1
ATOM 700 O O . GLN A 1 92 ? -2.380 1.839 13.811 1.00 95.81 92 GLN A O 1
ATOM 705 N N . ALA A 1 93 ? -4.335 1.652 14.898 1.00 97.19 93 ALA A N 1
ATOM 706 C CA . ALA A 1 93 ? -4.003 0.369 15.520 1.00 97.19 93 ALA A CA 1
ATOM 707 C C . ALA A 1 93 ? -3.808 -0.740 14.472 1.00 97.19 93 ALA A C 1
ATOM 709 O O . ALA A 1 93 ? -2.882 -1.544 14.590 1.00 97.19 93 ALA A O 1
ATOM 710 N N . ILE A 1 94 ? -4.629 -0.751 13.416 1.00 97.88 94 ILE A N 1
ATOM 711 C CA . ILE A 1 94 ? -4.495 -1.691 12.298 1.00 97.88 94 ILE A CA 1
ATOM 712 C C . ILE A 1 94 ? -3.185 -1.451 11.541 1.00 97.88 94 ILE A C 1
ATOM 714 O O . ILE A 1 94 ? -2.391 -2.381 11.401 1.00 97.88 94 ILE A O 1
ATOM 718 N N . LEU A 1 95 ? -2.924 -0.214 11.104 1.00 97.25 95 LEU A N 1
ATOM 719 C CA . LEU A 1 95 ? -1.710 0.132 10.353 1.00 97.25 95 LEU A CA 1
ATOM 720 C C . LEU A 1 95 ? -0.431 -0.176 11.147 1.00 97.25 95 LEU A C 1
ATOM 722 O O . LEU A 1 95 ? 0.511 -0.760 10.612 1.00 97.25 95 LEU A O 1
ATOM 726 N N . ARG A 1 96 ? -0.411 0.150 12.446 1.00 97.12 96 ARG A N 1
ATOM 727 C CA . ARG A 1 96 ? 0.719 -0.167 13.335 1.00 97.12 96 ARG A CA 1
ATOM 728 C C . ARG A 1 96 ? 0.902 -1.673 13.519 1.00 97.12 96 ARG A C 1
ATOM 730 O O . ARG A 1 96 ? 2.039 -2.133 13.597 1.00 97.12 96 ARG A O 1
ATOM 737 N N . SER A 1 97 ? -0.179 -2.451 13.569 1.00 98.06 97 SER A N 1
ATOM 738 C CA . SER A 1 97 ? -0.079 -3.913 13.648 1.00 98.06 97 SER A CA 1
ATOM 739 C C . SER A 1 97 ? 0.583 -4.502 12.408 1.00 98.06 97 SER A C 1
ATOM 741 O O . SER A 1 97 ? 1.499 -5.311 12.544 1.00 98.06 97 SER A O 1
ATOM 743 N N . PHE A 1 98 ? 0.199 -4.058 11.208 1.00 98.00 98 PHE A N 1
ATOM 744 C CA . PHE A 1 98 ? 0.865 -4.490 9.977 1.00 98.00 98 PHE A CA 1
ATOM 745 C C . PHE A 1 98 ? 2.349 -4.122 9.978 1.00 98.00 98 PHE A C 1
ATOM 747 O O . PHE A 1 98 ? 3.189 -4.986 9.738 1.00 98.00 98 PHE A O 1
ATOM 754 N N . ALA A 1 99 ? 2.680 -2.878 10.331 1.00 97.12 99 ALA A N 1
ATOM 755 C CA . ALA A 1 99 ? 4.062 -2.403 10.372 1.00 97.12 99 ALA A CA 1
ATOM 756 C C . ALA A 1 99 ? 4.954 -3.184 11.357 1.00 97.12 99 ALA A C 1
ATOM 758 O O . ALA A 1 99 ? 6.153 -3.315 11.138 1.00 97.12 99 ALA A O 1
ATOM 759 N N . THR A 1 100 ? 4.380 -3.707 12.443 1.00 97.56 100 THR A N 1
ATOM 760 C CA . THR A 1 100 ? 5.137 -4.391 13.506 1.00 97.56 100 THR A CA 1
ATOM 761 C C . THR A 1 100 ? 5.135 -5.910 13.378 1.00 97.56 100 THR A C 1
ATOM 763 O O . THR A 1 100 ? 6.132 -6.551 13.697 1.00 97.56 100 THR A O 1
ATOM 766 N N . THR A 1 101 ? 4.033 -6.499 12.914 1.00 97.19 101 THR A N 1
ATOM 767 C CA . THR A 1 101 ? 3.826 -7.960 12.917 1.00 97.19 101 THR A CA 1
ATOM 768 C C . THR A 1 101 ? 3.666 -8.566 11.529 1.00 97.19 101 THR A C 1
ATOM 770 O O . THR A 1 101 ? 3.705 -9.785 11.389 1.00 97.19 101 THR A O 1
ATOM 773 N N . GLY A 1 102 ? 3.466 -7.742 10.500 1.00 96.69 102 GLY A N 1
ATOM 774 C CA . GLY A 1 102 ? 3.126 -8.206 9.160 1.00 96.69 102 GLY A CA 1
ATOM 775 C C . GLY A 1 102 ? 1.644 -8.552 8.975 1.00 96.69 102 GLY A C 1
ATOM 776 O O . GLY A 1 102 ? 1.263 -8.981 7.890 1.00 96.69 102 GLY A O 1
ATOM 777 N N . ALA A 1 103 ? 0.804 -8.390 10.006 1.00 96.62 103 ALA A N 1
ATOM 778 C CA . ALA A 1 103 ? -0.568 -8.893 10.018 1.00 96.62 103 ALA A CA 1
ATOM 779 C C . ALA A 1 103 ? -1.576 -7.932 10.691 1.00 96.62 103 ALA A C 1
ATOM 781 O O . ALA A 1 103 ? -1.183 -7.057 11.476 1.00 96.62 103 ALA A O 1
ATOM 782 N N . PRO A 1 104 ? -2.893 -8.109 10.433 1.00 96.81 104 PRO A N 1
ATOM 783 C CA . PRO A 1 104 ? -3.941 -7.412 11.172 1.00 96.81 104 PRO A CA 1
ATOM 784 C C . PRO A 1 104 ? -3.846 -7.646 12.689 1.00 96.81 104 PRO A C 1
ATOM 786 O O . PRO A 1 104 ? -3.405 -8.715 13.120 1.00 96.81 104 PRO A O 1
ATOM 789 N N . PRO A 1 105 ? -4.307 -6.688 13.513 1.00 97.19 105 PRO A N 1
ATOM 790 C CA . PRO A 1 105 ? -4.243 -6.814 14.962 1.00 97.19 105 PRO A CA 1
ATOM 791 C C . PRO A 1 105 ? -5.159 -7.929 15.476 1.00 97.19 105 PRO A C 1
ATOM 793 O O . PRO A 1 105 ? -6.188 -8.226 14.858 1.00 97.19 105 PRO A O 1
ATOM 796 N N . PRO A 1 106 ? -4.847 -8.520 16.644 1.00 95.56 106 PRO A N 1
ATOM 797 C CA . PRO A 1 106 ? -5.747 -9.469 17.277 1.00 95.56 106 PRO A CA 1
ATOM 798 C C . PRO A 1 106 ? -7.076 -8.779 17.642 1.00 95.56 106 PRO A C 1
ATOM 800 O O . PRO A 1 106 ? -7.064 -7.608 18.039 1.00 95.56 106 PRO A O 1
ATOM 803 N N . PRO A 1 107 ? -8.218 -9.494 17.594 1.00 94.88 107 PRO A N 1
ATOM 804 C CA . PRO A 1 107 ? -9.527 -8.918 17.918 1.00 94.88 107 PRO A CA 1
ATOM 805 C C . PRO A 1 107 ? -9.573 -8.233 19.289 1.00 94.88 107 PRO A C 1
ATOM 807 O O . PRO A 1 107 ? -10.159 -7.165 19.431 1.00 94.88 107 PRO A O 1
ATOM 810 N N . THR A 1 108 ? -8.861 -8.785 20.275 1.00 96.56 108 THR A N 1
ATOM 811 C CA . THR A 1 108 ? -8.784 -8.238 21.636 1.00 96.56 108 THR A CA 1
ATOM 812 C C . THR A 1 108 ? -8.230 -6.815 21.686 1.00 96.56 108 THR A C 1
ATOM 814 O O . THR A 1 108 ? -8.721 -6.006 22.472 1.00 96.56 108 THR A O 1
ATOM 817 N N . LEU A 1 109 ? -7.246 -6.479 20.845 1.00 96.75 109 LEU A N 1
ATOM 818 C CA . LEU A 1 109 ? -6.697 -5.123 20.769 1.00 96.75 109 LEU A CA 1
ATOM 819 C C . LEU A 1 109 ? -7.724 -4.151 20.179 1.00 96.75 109 LEU A C 1
ATOM 821 O O . LEU A 1 109 ? -7.859 -3.023 20.655 1.00 96.75 109 LEU A O 1
ATOM 825 N N . LEU A 1 110 ? -8.470 -4.589 19.163 1.00 97.56 110 LEU A N 1
ATOM 826 C CA . LEU A 1 110 ? -9.508 -3.772 18.539 1.00 97.56 110 LEU A CA 1
ATOM 827 C C . LEU A 1 110 ? -10.672 -3.523 19.499 1.00 97.56 110 LEU A C 1
ATOM 829 O O . LEU A 1 110 ? -11.138 -2.390 19.600 1.00 97.56 110 LEU A O 1
ATOM 833 N N . ASP A 1 111 ? -11.093 -4.544 20.245 1.00 96.94 111 ASP A N 1
ATOM 834 C CA . ASP A 1 111 ? -12.158 -4.432 21.244 1.00 96.94 111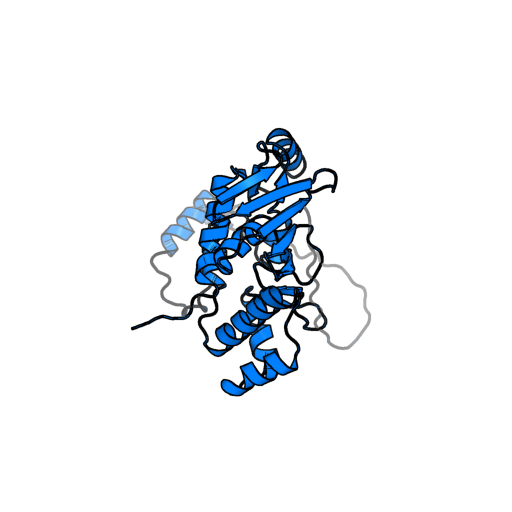 ASP A CA 1
ATOM 835 C C . ASP A 1 111 ? -11.776 -3.473 22.376 1.00 96.94 111 ASP A C 1
ATOM 837 O O . ASP A 1 111 ? -12.566 -2.604 22.746 1.00 96.94 111 ASP A O 1
ATOM 841 N N . GLN A 1 112 ? -10.544 -3.571 22.886 1.00 97.19 112 GLN A N 1
ATOM 842 C CA . GLN A 1 112 ? -10.016 -2.640 23.891 1.00 97.19 112 GLN A CA 1
ATOM 843 C C . GLN A 1 112 ? -9.970 -1.202 23.361 1.00 97.19 112 GLN A C 1
ATOM 845 O O . GLN A 1 112 ? -10.401 -0.274 24.048 1.00 97.19 112 GLN A O 1
ATOM 850 N N . THR A 1 113 ? -9.494 -1.024 22.126 1.00 96.94 113 THR A N 1
ATOM 851 C CA . THR A 1 113 ? -9.437 0.290 21.472 1.00 96.94 113 THR A CA 1
ATOM 852 C C . THR A 1 113 ? -10.837 0.881 21.309 1.00 96.94 113 THR A C 1
ATOM 854 O O . THR A 1 113 ? -11.063 2.034 21.662 1.00 96.94 113 THR A O 1
ATOM 857 N N . ALA A 1 114 ? -11.804 0.088 20.842 1.00 96.19 114 ALA A N 1
ATOM 858 C CA . ALA A 1 114 ? -13.195 0.504 20.674 1.00 96.19 114 ALA A CA 1
ATOM 859 C C . ALA A 1 114 ? -13.867 0.880 22.005 1.00 96.19 114 ALA A C 1
ATOM 861 O O . ALA A 1 114 ? -14.590 1.879 22.088 1.00 96.19 114 ALA A O 1
ATOM 862 N N . ALA A 1 115 ? -13.609 0.100 23.059 1.00 96.38 115 ALA A N 1
ATOM 863 C CA . ALA A 1 115 ? -14.201 0.301 24.376 1.00 96.38 115 ALA A CA 1
ATOM 864 C C . ALA A 1 115 ? -13.840 1.670 24.977 1.00 96.38 115 ALA A C 1
ATOM 866 O O . ALA A 1 115 ? -14.693 2.293 25.613 1.00 96.38 115 ALA A O 1
ATOM 867 N N . ALA A 1 116 ? -12.634 2.189 24.705 1.00 96.69 116 ALA A N 1
ATOM 868 C CA . ALA A 1 116 ? -12.216 3.533 25.121 1.00 96.69 116 ALA A CA 1
ATOM 869 C C . ALA A 1 116 ? -13.139 4.649 24.586 1.00 96.69 116 ALA A C 1
ATOM 871 O O . ALA A 1 116 ? -13.271 5.702 25.208 1.00 96.69 116 ALA A O 1
ATOM 872 N N . PHE A 1 117 ? -13.837 4.395 23.475 1.00 96.88 117 PHE A N 1
ATOM 873 C CA . PHE A 1 117 ? -14.793 5.314 22.856 1.00 96.88 117 PHE A CA 1
ATOM 874 C C . PHE A 1 117 ? -16.256 4.905 23.072 1.00 96.88 117 PHE A C 1
ATOM 876 O O . PHE A 1 117 ? -17.152 5.488 22.462 1.00 96.88 117 PHE A O 1
ATOM 883 N N . ARG A 1 118 ? -16.527 3.932 23.955 1.00 96.81 118 ARG A N 1
ATOM 884 C CA . ARG A 1 118 ? -17.876 3.404 24.237 1.00 96.81 118 ARG A CA 1
ATOM 885 C C . ARG A 1 118 ? -18.581 2.867 22.980 1.00 96.81 118 ARG A C 1
ATOM 887 O O . ARG A 1 118 ? -19.787 3.035 22.819 1.00 96.81 118 ARG A O 1
ATOM 894 N N . THR A 1 119 ? -17.824 2.220 22.094 1.00 96.94 119 THR A N 1
ATOM 895 C CA . THR A 1 119 ? -18.328 1.532 20.894 1.00 96.94 119 THR A CA 1
ATOM 896 C C . THR A 1 119 ? -17.783 0.099 20.825 1.00 96.94 119 THR A C 1
ATOM 898 O O . THR A 1 119 ? -17.025 -0.322 21.697 1.00 96.94 119 THR A O 1
ATOM 901 N N . SER A 1 120 ? -18.183 -0.666 19.808 1.00 97.25 120 SER A N 1
ATOM 902 C CA . SER A 1 120 ? -17.638 -2.001 19.526 1.00 97.25 120 SER A CA 1
ATOM 903 C C . SER A 1 120 ? -16.733 -1.979 18.297 1.00 97.25 120 SER A C 1
ATOM 905 O O . SER A 1 120 ? -16.962 -1.198 17.368 1.00 97.25 120 SER A O 1
ATOM 907 N N . ALA A 1 121 ? -15.732 -2.864 18.264 1.00 96.94 121 ALA A N 1
ATOM 908 C CA . ALA A 1 121 ? -14.818 -2.970 17.130 1.00 96.94 121 ALA A CA 1
ATOM 909 C C . ALA A 1 121 ? -15.568 -3.277 15.828 1.00 96.94 121 ALA A C 1
ATOM 911 O O . ALA A 1 121 ? -15.322 -2.628 14.818 1.00 96.94 121 ALA A O 1
ATOM 912 N N . GLY A 1 122 ? -16.544 -4.191 15.864 1.00 96.88 122 GLY A N 1
ATOM 913 C CA . GLY A 1 122 ? -17.338 -4.561 14.688 1.00 96.88 122 GLY A CA 1
ATOM 914 C C . GLY A 1 122 ? -18.072 -3.380 14.045 1.00 96.88 122 GLY A C 1
ATOM 915 O O . GLY A 1 122 ? -18.035 -3.230 12.827 1.00 96.88 122 GLY A O 1
ATOM 916 N N . VAL A 1 123 ? -18.676 -2.492 14.847 1.00 96.38 123 VAL A N 1
ATOM 917 C CA . VAL A 1 123 ? -19.355 -1.290 14.326 1.00 96.38 123 VAL A CA 1
ATOM 918 C C . VAL A 1 123 ? -18.366 -0.350 13.641 1.00 96.38 123 VAL A C 1
ATOM 920 O O . VAL A 1 123 ? -18.659 0.180 12.572 1.00 96.38 123 VAL A O 1
ATOM 923 N N . VAL A 1 124 ? -17.192 -0.143 14.240 1.00 97.44 124 VAL A N 1
ATOM 924 C CA . VAL A 1 124 ? -16.174 0.750 13.673 1.00 97.44 124 VAL A CA 1
ATOM 925 C C . VAL A 1 124 ? -15.563 0.154 12.405 1.00 97.44 124 VAL A C 1
ATOM 927 O O . VAL A 1 124 ? -15.462 0.850 11.399 1.00 97.44 124 VAL A O 1
ATOM 930 N N . LEU A 1 125 ? -15.226 -1.139 12.409 1.00 97.56 125 LEU A N 1
ATOM 931 C CA . LEU A 1 125 ? -14.707 -1.847 11.236 1.00 97.56 125 LEU A CA 1
ATOM 932 C C . LEU A 1 125 ? -15.691 -1.800 10.062 1.00 97.56 125 LEU A C 1
ATOM 934 O O . LEU A 1 125 ? -15.273 -1.575 8.929 1.00 97.56 125 LEU A O 1
ATOM 938 N N . GLN A 1 126 ? -16.992 -1.952 10.322 1.00 96.25 126 GLN A N 1
ATOM 939 C CA . GLN A 1 126 ? -18.015 -1.862 9.282 1.00 96.25 126 GLN A CA 1
ATOM 940 C C . GLN A 1 126 ? -18.093 -0.454 8.670 1.00 96.25 126 GLN A C 1
ATOM 942 O O . GLN A 1 126 ? -18.152 -0.316 7.451 1.00 96.25 126 GLN A O 1
ATOM 947 N N . ARG A 1 127 ? -18.011 0.604 9.486 1.00 95.00 127 ARG A N 1
ATOM 948 C CA . ARG A 1 127 ? -17.970 1.990 8.981 1.00 95.00 127 ARG A CA 1
ATOM 949 C C . ARG A 1 127 ? -16.714 2.267 8.161 1.00 95.00 127 ARG A C 1
ATOM 951 O O . ARG A 1 127 ? -16.801 2.847 7.082 1.00 95.00 127 ARG A O 1
ATOM 958 N N . LEU A 1 128 ? -15.557 1.817 8.648 1.00 95.00 128 LEU A N 1
ATOM 959 C CA . LEU A 1 128 ? -14.291 1.904 7.918 1.00 95.00 128 LEU A CA 1
ATOM 960 C C . LEU A 1 128 ? -14.365 1.145 6.582 1.00 95.00 128 LEU A C 1
ATOM 962 O O . LEU A 1 128 ? -13.800 1.599 5.590 1.00 95.00 128 LEU A O 1
ATOM 966 N N . HIS A 1 129 ? -15.083 0.020 6.536 1.00 94.38 129 HIS A N 1
ATOM 967 C CA . HIS A 1 129 ? -15.321 -0.745 5.314 1.00 94.38 129 HIS A CA 1
ATOM 968 C C . HIS A 1 129 ? -16.204 -0.004 4.305 1.00 94.38 129 HIS A C 1
ATOM 970 O O . HIS A 1 129 ? -15.871 0.076 3.122 1.00 94.38 129 HIS A O 1
ATOM 976 N N . GLU A 1 130 ? -17.321 0.555 4.768 1.00 90.38 130 GLU A N 1
ATOM 977 C CA . GLU A 1 130 ? -18.263 1.323 3.944 1.00 90.38 130 GLU A CA 1
ATOM 978 C C . GLU A 1 130 ? -17.617 2.579 3.350 1.00 90.38 130 GLU A C 1
ATOM 980 O O . GLU A 1 130 ? -17.910 2.952 2.216 1.00 90.38 130 GLU A O 1
ATOM 985 N N . ARG A 1 131 ? -16.691 3.191 4.093 1.00 88.31 131 ARG A N 1
ATOM 986 C CA . ARG A 1 131 ? -15.912 4.365 3.676 1.00 88.31 131 ARG A CA 1
ATOM 987 C C . ARG A 1 131 ? -14.662 4.030 2.863 1.00 88.31 131 ARG A C 1
ATOM 989 O O . ARG A 1 131 ? -13.913 4.939 2.531 1.00 88.31 131 ARG A O 1
ATOM 996 N N . ASP A 1 132 ? -14.429 2.753 2.554 1.00 87.94 132 ASP A N 1
ATOM 997 C CA . ASP A 1 132 ? -13.251 2.285 1.812 1.00 87.94 132 ASP A CA 1
ATOM 998 C C . ASP A 1 132 ? -11.906 2.653 2.467 1.00 87.94 132 ASP A C 1
ATOM 1000 O O . ASP A 1 132 ? -10.896 2.821 1.790 1.00 87.94 132 ASP A O 1
ATOM 1004 N N . VAL A 1 133 ? -11.877 2.754 3.797 1.00 91.00 133 VAL A N 1
ATOM 1005 C CA . VAL A 1 133 ? -10.631 2.895 4.571 1.00 91.00 133 VAL A CA 1
ATOM 1006 C C . VAL A 1 133 ? -9.962 1.533 4.739 1.00 91.00 133 VAL A C 1
ATOM 1008 O O . VAL A 1 133 ? -8.745 1.389 4.640 1.00 91.00 133 VAL A O 1
ATOM 1011 N N . ILE A 1 134 ? -10.781 0.508 4.970 1.00 94.38 134 ILE A N 1
ATOM 1012 C CA . ILE A 1 134 ? -10.361 -0.890 5.046 1.00 94.38 134 ILE A CA 1
ATOM 1013 C C . ILE A 1 134 ? -11.267 -1.751 4.171 1.00 94.38 134 ILE A C 1
ATOM 1015 O O . ILE A 1 134 ? -12.353 -1.344 3.755 1.00 94.38 134 ILE A O 1
ATOM 1019 N N . ARG A 1 135 ? -10.868 -3.002 3.956 1.00 94.00 135 ARG A N 1
ATOM 1020 C CA . ARG A 1 135 ? -11.736 -4.030 3.389 1.00 94.00 135 ARG A CA 1
ATOM 1021 C C . ARG A 1 135 ? -11.856 -5.217 4.315 1.00 94.00 135 ARG A C 1
ATOM 1023 O O . ARG A 1 135 ? -10.854 -5.715 4.815 1.00 94.00 135 ARG A O 1
ATOM 1030 N N . LEU A 1 136 ? -13.093 -5.657 4.515 1.00 95.62 136 LEU A N 1
ATOM 1031 C CA . LEU A 1 136 ? -13.423 -6.865 5.248 1.00 95.62 136 LEU A CA 1
ATOM 1032 C C . LEU A 1 136 ? -13.737 -7.985 4.252 1.00 95.62 136 LEU A C 1
ATOM 1034 O O . LEU A 1 136 ? -14.268 -7.720 3.172 1.00 95.62 136 LEU A O 1
ATOM 1038 N N . ASP A 1 137 ? -13.390 -9.219 4.601 1.00 93.62 137 ASP A N 1
ATOM 1039 C CA . ASP A 1 137 ? -13.851 -10.409 3.889 1.00 93.62 137 ASP A CA 1
ATOM 1040 C C . ASP A 1 137 ? -15.269 -10.821 4.334 1.00 93.62 137 ASP A C 1
ATOM 1042 O O . ASP A 1 137 ? -15.879 -10.210 5.214 1.00 93.62 137 ASP A O 1
ATOM 1046 N N . SER A 1 138 ? -15.806 -11.892 3.744 1.00 92.44 138 SER A N 1
ATOM 1047 C CA . SER A 1 138 ? -17.137 -12.416 4.083 1.00 92.44 138 SER A CA 1
ATOM 1048 C C . SER A 1 138 ? -17.267 -12.918 5.528 1.00 92.44 138 SER A C 1
ATOM 1050 O O . SER A 1 138 ? -18.380 -13.159 5.986 1.00 92.44 138 SER A O 1
ATOM 1052 N N . ALA A 1 139 ? -16.152 -13.105 6.238 1.00 93.38 139 ALA A N 1
ATOM 1053 C CA . ALA A 1 139 ? -16.099 -13.484 7.646 1.00 93.38 139 ALA A CA 1
ATOM 1054 C C . ALA A 1 139 ? -15.827 -12.275 8.566 1.00 93.38 139 ALA A C 1
ATOM 1056 O O . ALA A 1 139 ? -15.487 -12.465 9.733 1.00 93.38 139 ALA A O 1
ATOM 1057 N N . ALA A 1 140 ? -15.968 -11.046 8.052 1.00 92.44 140 ALA A N 1
ATOM 1058 C CA . ALA A 1 140 ? -15.698 -9.790 8.752 1.00 92.44 140 ALA A CA 1
ATOM 1059 C C . ALA A 1 140 ? -14.245 -9.633 9.245 1.00 92.44 140 ALA A C 1
ATOM 1061 O O . ALA A 1 140 ? -13.975 -8.878 10.180 1.00 92.44 140 ALA A O 1
ATOM 1062 N N . ARG A 1 141 ? -13.286 -10.321 8.612 1.00 95.50 141 ARG A N 1
ATOM 1063 C CA . ARG A 1 141 ? -11.852 -10.170 8.899 1.00 95.50 141 ARG A CA 1
ATOM 1064 C C . ARG A 1 141 ? -11.241 -9.126 7.980 1.00 95.50 141 ARG A C 1
ATOM 1066 O O . ARG A 1 141 ? -11.636 -9.012 6.824 1.00 95.50 141 ARG A O 1
ATOM 1073 N N . ILE A 1 142 ? -10.241 -8.400 8.471 1.00 97.06 142 ILE A N 1
ATOM 1074 C CA . ILE A 1 142 ? -9.514 -7.401 7.680 1.00 97.06 142 ILE A CA 1
ATOM 1075 C C . ILE A 1 142 ? -8.776 -8.108 6.535 1.00 97.06 142 ILE A C 1
ATOM 1077 O O . ILE A 1 142 ? -7.816 -8.837 6.765 1.00 97.06 142 ILE A O 1
ATOM 1081 N N . ARG A 1 143 ? -9.238 -7.874 5.304 1.00 95.88 143 ARG A N 1
ATOM 1082 C CA . ARG A 1 143 ? -8.606 -8.290 4.046 1.00 95.88 143 ARG A CA 1
ATOM 1083 C C . ARG A 1 143 ? -7.586 -7.259 3.564 1.00 95.88 143 ARG A C 1
ATOM 1085 O O . ARG A 1 143 ? -6.572 -7.646 2.998 1.00 95.88 143 ARG A O 1
ATOM 1092 N N . ALA A 1 144 ? -7.852 -5.972 3.774 1.00 94.44 144 ALA A N 1
ATOM 1093 C CA . ALA A 1 144 ? -6.943 -4.884 3.418 1.00 94.44 144 ALA A CA 1
ATOM 1094 C C . ALA A 1 144 ? -7.132 -3.683 4.350 1.00 94.44 144 ALA A C 1
ATOM 1096 O O . ALA A 1 144 ? -8.241 -3.436 4.825 1.00 94.44 144 ALA A O 1
ATOM 1097 N N . ALA A 1 145 ? -6.065 -2.929 4.577 1.00 94.88 145 ALA A N 1
ATOM 1098 C CA . ALA A 1 145 ? -6.080 -1.639 5.256 1.00 94.88 145 ALA A CA 1
ATOM 1099 C C . ALA A 1 145 ? -4.972 -0.794 4.634 1.00 94.88 145 ALA A C 1
ATOM 1101 O O . ALA A 1 145 ? -3.796 -1.025 4.914 1.00 94.88 145 ALA A O 1
ATOM 1102 N N . TYR A 1 146 ? -5.343 0.110 3.728 1.00 91.88 146 TYR A N 1
ATOM 1103 C CA . TYR A 1 146 ? -4.381 0.742 2.829 1.00 91.88 146 TYR A CA 1
ATOM 1104 C C . TYR A 1 146 ? -3.305 1.502 3.614 1.00 91.88 146 TYR A C 1
ATOM 1106 O O . TYR A 1 146 ? -3.645 2.264 4.519 1.00 91.88 146 TYR A O 1
ATOM 1114 N N . PRO A 1 147 ? -2.018 1.309 3.283 1.00 94.88 147 PRO A N 1
ATOM 1115 C CA . PRO A 1 147 ? -1.500 0.664 2.066 1.00 94.88 147 PRO A CA 1
ATOM 1116 C C . PRO A 1 147 ? -1.403 -0.879 2.097 1.00 94.88 147 PRO A C 1
ATOM 1118 O O . PRO A 1 147 ? -1.104 -1.501 1.077 1.00 94.88 147 PRO A O 1
ATOM 1121 N N . PHE A 1 148 ? -1.649 -1.522 3.236 1.00 97.00 148 PHE A N 1
ATOM 1122 C CA . PHE A 1 148 ? -1.405 -2.952 3.433 1.00 97.00 148 PHE A CA 1
ATOM 1123 C C . PHE A 1 148 ? -2.526 -3.860 2.908 1.00 97.00 148 PHE A C 1
ATOM 1125 O O . PHE A 1 148 ? -3.718 -3.541 2.966 1.00 97.00 148 PHE A O 1
ATOM 1132 N N . SER A 1 149 ? -2.126 -5.057 2.488 1.00 95.88 149 SER A N 1
ATOM 1133 C CA . SER A 1 149 ? -2.994 -6.193 2.192 1.00 95.88 149 SER A CA 1
ATOM 1134 C C . SER A 1 149 ? -2.763 -7.311 3.213 1.00 95.88 149 SER A C 1
ATOM 1136 O O . SER A 1 149 ? -1.631 -7.601 3.591 1.00 95.88 149 SER A O 1
ATOM 1138 N N . ALA A 1 150 ? -3.836 -7.971 3.655 1.00 96.12 150 ALA A N 1
ATOM 1139 C CA . ALA A 1 150 ? -3.754 -9.181 4.482 1.00 96.12 150 ALA A CA 1
ATOM 1140 C C . ALA A 1 150 ? -3.656 -10.468 3.644 1.00 96.12 150 ALA A C 1
ATOM 1142 O O . ALA A 1 150 ? -3.533 -11.563 4.192 1.00 96.12 150 ALA A O 1
ATOM 1143 N N . VAL A 1 151 ? -3.761 -10.348 2.319 1.00 93.25 151 VAL A N 1
ATOM 1144 C CA . VAL A 1 151 ? -3.671 -11.454 1.362 1.00 93.25 151 VAL A CA 1
ATOM 1145 C C . VAL A 1 151 ? -2.589 -11.161 0.320 1.00 93.25 151 VAL A C 1
ATOM 1147 O O . VAL A 1 151 ? -2.325 -9.987 0.052 1.00 93.25 151 VAL A O 1
ATOM 1150 N N . PRO A 1 152 ? -1.974 -12.186 -0.296 1.00 91.88 152 PRO A N 1
ATOM 1151 C CA . PRO A 1 152 ? -0.991 -11.968 -1.352 1.00 91.88 152 PRO A CA 1
ATOM 1152 C C . PRO A 1 152 ? -1.557 -11.102 -2.479 1.00 91.88 152 PRO A C 1
ATOM 1154 O O . PRO A 1 152 ? -2.629 -11.404 -3.009 1.00 91.88 152 PRO A O 1
ATOM 1157 N N . ALA A 1 153 ? -0.833 -10.040 -2.827 1.00 88.94 153 ALA A N 1
ATOM 1158 C CA . ALA A 1 153 ? -1.218 -9.094 -3.877 1.00 88.94 153 ALA A CA 1
ATOM 1159 C C . ALA A 1 153 ? -0.121 -8.911 -4.939 1.00 88.94 153 ALA A C 1
ATOM 1161 O O . ALA A 1 153 ? -0.345 -8.250 -5.944 1.00 88.94 153 ALA A O 1
ATOM 1162 N N . GLY A 1 154 ? 1.056 -9.520 -4.747 1.00 91.38 154 GLY A N 1
ATOM 1163 C CA . GLY A 1 154 ? 2.168 -9.431 -5.700 1.00 91.38 154 GLY A CA 1
ATOM 1164 C C . GLY A 1 154 ? 3.069 -8.214 -5.485 1.00 91.38 154 GLY A C 1
ATOM 1165 O O . GLY A 1 154 ? 3.951 -7.968 -6.309 1.00 91.38 154 GLY A O 1
ATOM 1166 N N . HIS A 1 155 ? 2.883 -7.500 -4.369 1.00 95.75 155 HIS A N 1
ATOM 1167 C CA . HIS A 1 155 ? 3.650 -6.322 -3.967 1.00 95.75 155 HIS A CA 1
ATOM 1168 C C . HIS A 1 155 ? 4.172 -6.517 -2.543 1.00 95.75 155 HIS A C 1
ATOM 1170 O O . HIS A 1 155 ? 3.515 -6.173 -1.561 1.00 95.75 155 HIS A O 1
ATOM 1176 N N . ARG A 1 156 ? 5.364 -7.095 -2.416 1.00 97.69 156 ARG A N 1
ATOM 1177 C CA . ARG A 1 156 ? 5.979 -7.391 -1.118 1.00 97.69 156 ARG A CA 1
ATOM 1178 C C . ARG A 1 156 ? 6.869 -6.241 -0.692 1.00 97.69 156 ARG A C 1
ATOM 1180 O O . ARG A 1 156 ? 7.675 -5.778 -1.488 1.00 97.69 156 ARG A O 1
ATOM 1187 N N . VAL A 1 157 ? 6.761 -5.810 0.558 1.00 98.62 157 VAL A N 1
ATOM 1188 C CA . VAL A 1 157 ? 7.592 -4.743 1.127 1.00 98.62 157 VAL A CA 1
ATOM 1189 C C . VAL A 1 157 ? 8.307 -5.280 2.356 1.00 98.62 157 VAL A C 1
ATOM 1191 O O . VAL A 1 157 ? 7.685 -5.611 3.361 1.00 98.62 157 VAL A O 1
ATOM 1194 N N . GLN A 1 158 ? 9.626 -5.401 2.269 1.00 98.69 158 GLN A N 1
ATOM 1195 C CA . GLN A 1 158 ? 10.482 -5.755 3.391 1.00 98.69 158 GLN A CA 1
ATOM 1196 C C . GLN A 1 158 ? 10.859 -4.487 4.153 1.00 98.69 158 GLN A C 1
ATOM 1198 O O . GLN A 1 158 ? 11.605 -3.661 3.630 1.00 98.69 158 GLN A O 1
ATOM 1203 N N . LEU A 1 159 ? 10.367 -4.350 5.386 1.00 98.31 159 LEU A N 1
ATOM 1204 C CA . LEU A 1 159 ? 10.688 -3.218 6.255 1.00 98.31 159 LEU A CA 1
ATOM 1205 C C . LEU A 1 159 ? 12.076 -3.397 6.883 1.00 98.31 159 LEU A C 1
ATOM 1207 O O . LEU A 1 159 ? 12.424 -4.500 7.325 1.00 98.31 159 LEU A O 1
ATOM 1211 N N . ALA A 1 160 ? 12.873 -2.330 6.951 1.00 97.44 160 ALA A N 1
ATOM 1212 C CA . ALA A 1 160 ? 14.166 -2.363 7.627 1.00 97.44 160 ALA A CA 1
ATOM 1213 C C . ALA A 1 160 ? 13.991 -2.697 9.120 1.00 97.44 160 ALA A C 1
ATOM 1215 O O . ALA A 1 160 ? 13.295 -2.003 9.856 1.00 97.44 160 ALA A O 1
ATOM 1216 N N . GLY A 1 161 ? 14.609 -3.796 9.570 1.00 94.44 161 GLY A N 1
ATOM 1217 C CA . GLY A 1 161 ? 14.487 -4.271 10.955 1.00 94.44 161 GLY A CA 1
ATOM 1218 C C . GLY A 1 161 ? 13.091 -4.777 11.345 1.00 94.44 161 GLY A C 1
ATOM 1219 O O . GLY A 1 161 ? 12.844 -5.005 12.528 1.00 94.44 161 GLY A O 1
ATOM 1220 N N . GLY A 1 162 ? 12.189 -4.955 10.375 1.00 95.69 162 GLY A N 1
ATOM 1221 C CA . GLY A 1 162 ? 10.794 -5.323 10.594 1.00 95.69 162 GLY A CA 1
ATOM 1222 C C . GLY A 1 162 ? 10.327 -6.515 9.749 1.00 95.69 162 GLY A C 1
ATOM 1223 O O . GLY A 1 162 ? 11.136 -7.213 9.127 1.00 95.69 162 GLY A O 1
ATOM 1224 N N . PRO A 1 163 ? 9.011 -6.781 9.734 1.00 98.00 163 PRO A N 1
ATOM 1225 C CA . PRO A 1 163 ? 8.428 -7.857 8.943 1.00 98.00 163 PRO A CA 1
ATOM 1226 C C . PRO A 1 163 ? 8.453 -7.551 7.437 1.00 98.00 163 PRO A C 1
ATOM 1228 O O . PRO A 1 163 ? 8.622 -6.409 7.004 1.00 98.00 163 PRO A O 1
ATOM 1231 N N . THR A 1 164 ? 8.215 -8.585 6.629 1.00 98.25 164 THR A N 1
ATOM 1232 C CA . THR A 1 164 ? 7.714 -8.402 5.262 1.00 98.25 164 THR A CA 1
ATOM 1233 C C . THR A 1 164 ? 6.196 -8.224 5.309 1.00 98.25 164 THR A C 1
ATOM 1235 O O . THR A 1 164 ? 5.510 -9.023 5.945 1.00 98.25 164 THR A O 1
ATOM 1238 N N . VAL A 1 165 ? 5.666 -7.229 4.602 1.00 98.25 165 VAL A N 1
ATOM 1239 C CA . VAL A 1 165 ? 4.222 -6.990 4.423 1.00 98.25 165 VAL A CA 1
ATOM 1240 C C . VAL A 1 165 ? 3.828 -7.118 2.950 1.00 98.25 165 VAL A C 1
ATOM 1242 O O . VAL A 1 165 ? 4.667 -6.967 2.062 1.00 98.25 165 VAL A O 1
ATOM 1245 N N . GLU A 1 166 ? 2.549 -7.369 2.686 1.00 97.56 166 GLU A N 1
ATOM 1246 C CA . GLU A 1 166 ? 1.952 -7.228 1.352 1.00 97.56 166 GLU A CA 1
ATOM 1247 C C . GLU A 1 166 ? 1.308 -5.840 1.235 1.00 97.56 166 GLU A C 1
ATOM 1249 O O . GLU A 1 166 ? 0.662 -5.363 2.172 1.00 97.56 166 GLU A O 1
ATOM 1254 N N . ALA A 1 167 ? 1.460 -5.196 0.083 1.00 96.31 167 ALA A N 1
ATOM 1255 C CA . ALA A 1 167 ? 0.798 -3.945 -0.263 1.00 96.31 167 ALA A CA 1
ATOM 1256 C C . ALA A 1 167 ? -0.311 -4.192 -1.289 1.00 96.31 167 ALA A C 1
ATOM 1258 O O . ALA A 1 167 ? -0.230 -5.109 -2.099 1.00 96.31 167 ALA A O 1
ATOM 1259 N N . MET A 1 168 ? -1.353 -3.365 -1.265 1.00 93.19 168 MET A N 1
ATOM 1260 C CA . MET A 1 168 ? -2.517 -3.542 -2.141 1.00 93.19 168 MET A CA 1
ATOM 1261 C C . MET A 1 168 ? -2.237 -3.250 -3.623 1.00 93.19 168 MET A C 1
ATOM 1263 O O . MET A 1 168 ? -2.917 -3.806 -4.481 1.00 93.19 168 MET A O 1
ATOM 1267 N N . CYS A 1 169 ? -1.271 -2.383 -3.927 1.00 93.69 169 CYS A N 1
ATOM 1268 C CA . CYS A 1 169 ? -0.815 -2.089 -5.284 1.00 93.69 169 CYS A CA 1
ATOM 1269 C C . CYS A 1 169 ? 0.601 -1.495 -5.275 1.00 93.69 169 CYS A C 1
ATOM 1271 O O . CYS A 1 169 ? 1.162 -1.239 -4.204 1.00 93.69 169 CYS A O 1
ATOM 1273 N N . VAL A 1 170 ? 1.165 -1.195 -6.452 1.00 94.94 170 VAL A N 1
ATOM 1274 C CA . VAL A 1 170 ? 2.500 -0.574 -6.536 1.00 94.94 170 VAL A CA 1
ATOM 1275 C C . VAL A 1 170 ? 2.563 0.806 -5.862 1.00 94.94 170 VAL A C 1
ATOM 1277 O O . VAL A 1 170 ? 3.547 1.120 -5.199 1.00 94.94 170 VAL A O 1
ATOM 1280 N N . ILE A 1 171 ? 1.508 1.622 -5.967 1.00 94.06 171 ILE A N 1
ATOM 1281 C CA . ILE A 1 171 ? 1.462 2.958 -5.345 1.00 94.06 171 ILE A CA 1
ATOM 1282 C C . ILE A 1 171 ? 1.357 2.860 -3.827 1.00 94.06 171 ILE A C 1
ATOM 1284 O O . ILE A 1 171 ? 2.038 3.592 -3.111 1.00 94.06 171 ILE A O 1
ATOM 1288 N N . ASP A 1 172 ? 0.559 1.914 -3.337 1.00 94.75 172 ASP A N 1
ATOM 1289 C CA . ASP A 1 172 ? 0.461 1.629 -1.911 1.00 94.75 172 ASP A CA 1
ATOM 1290 C C . ASP A 1 172 ? 1.821 1.132 -1.373 1.00 94.75 172 ASP A C 1
ATOM 1292 O O . ASP A 1 172 ? 2.274 1.598 -0.328 1.00 94.75 172 ASP A O 1
ATOM 1296 N N . ALA A 1 173 ? 2.534 0.280 -2.124 1.00 97.19 173 ALA A N 1
ATOM 1297 C CA . ALA A 1 173 ? 3.875 -0.188 -1.762 1.00 97.19 173 ALA A CA 1
ATOM 1298 C C . ALA A 1 173 ? 4.890 0.962 -1.644 1.00 97.19 173 ALA A C 1
ATOM 1300 O O . ALA A 1 173 ? 5.647 1.019 -0.676 1.00 97.19 173 ALA A O 1
ATOM 1301 N N . LEU A 1 174 ? 4.871 1.900 -2.597 1.00 96.81 174 LEU A N 1
ATOM 1302 C CA . LEU A 1 174 ? 5.719 3.099 -2.593 1.00 96.81 174 LEU A CA 1
ATOM 1303 C C . LEU A 1 174 ? 5.340 4.094 -1.483 1.00 96.81 174 LEU A C 1
ATOM 1305 O O . LEU A 1 174 ? 6.177 4.887 -1.056 1.00 96.81 174 LEU A O 1
ATOM 1309 N N . GLY A 1 175 ? 4.098 4.052 -0.995 1.00 95.44 175 GLY A N 1
ATOM 1310 C CA . GLY A 1 175 ? 3.624 4.884 0.110 1.00 95.44 175 GLY A CA 1
ATOM 1311 C C . GLY A 1 175 ? 4.060 4.412 1.498 1.00 95.44 175 GLY A C 1
ATOM 1312 O O . GLY A 1 175 ? 4.256 5.236 2.389 1.00 95.44 175 GLY A O 1
ATOM 1313 N N . ILE A 1 176 ? 4.261 3.104 1.691 1.00 97.00 176 ILE A N 1
ATOM 1314 C CA . ILE A 1 176 ? 4.679 2.513 2.976 1.00 97.00 176 ILE A CA 1
ATOM 1315 C C . ILE A 1 176 ? 5.944 3.157 3.576 1.00 97.00 176 ILE A C 1
ATOM 1317 O O . ILE A 1 176 ? 5.880 3.544 4.745 1.00 97.00 176 ILE A O 1
ATOM 1321 N N . PRO A 1 177 ? 7.075 3.310 2.854 1.00 97.12 177 PRO A N 1
ATOM 1322 C CA . PRO A 1 177 ? 8.278 3.914 3.436 1.00 97.12 177 PRO A CA 1
ATOM 1323 C C . PRO A 1 177 ? 8.066 5.362 3.883 1.00 97.12 177 PRO A C 1
ATOM 1325 O O . PRO A 1 177 ? 8.620 5.771 4.899 1.00 97.12 177 PRO A O 1
ATOM 1328 N N . ALA A 1 178 ? 7.235 6.126 3.166 1.00 93.69 178 ALA A N 1
ATOM 1329 C CA . ALA A 1 178 ? 6.880 7.488 3.559 1.00 93.69 178 ALA A CA 1
ATOM 1330 C C . ALA A 1 178 ? 5.977 7.512 4.802 1.00 93.69 178 ALA A C 1
ATOM 1332 O O . ALA A 1 178 ? 6.189 8.326 5.690 1.00 93.69 178 ALA A O 1
ATOM 1333 N N . MET A 1 179 ? 5.002 6.604 4.886 1.00 94.88 179 MET A N 1
ATOM 1334 C CA . MET A 1 179 ? 4.093 6.490 6.033 1.00 94.88 179 MET A CA 1
ATOM 1335 C C . MET A 1 179 ? 4.803 6.074 7.327 1.00 94.88 179 MET A C 1
ATOM 1337 O O . MET A 1 179 ? 4.403 6.488 8.413 1.00 94.88 179 MET A O 1
ATOM 1341 N N . LEU A 1 180 ? 5.791 5.183 7.217 1.00 95.56 180 LEU A N 1
ATOM 1342 C CA . LEU A 1 180 ? 6.496 4.597 8.360 1.00 95.56 180 LEU A CA 1
ATOM 1343 C C . LEU A 1 180 ? 7.823 5.289 8.678 1.00 95.56 180 LEU A C 1
ATOM 1345 O O . LEU A 1 180 ? 8.454 4.919 9.666 1.00 95.56 180 LEU A O 1
ATOM 1349 N N . GLU A 1 181 ? 8.253 6.237 7.841 1.00 94.88 181 GLU A N 1
ATOM 1350 C CA . GLU A 1 181 ? 9.566 6.887 7.921 1.00 94.88 181 GLU A CA 1
ATOM 1351 C C . GLU A 1 181 ? 10.710 5.860 8.043 1.00 94.88 181 GLU A C 1
ATOM 1353 O O . GLU A 1 181 ? 11.600 5.971 8.887 1.00 94.88 181 GLU A O 1
ATOM 1358 N N . THR A 1 182 ? 10.663 4.809 7.216 1.00 96.00 182 THR A N 1
ATOM 1359 C CA . THR A 1 182 ? 11.604 3.682 7.284 1.00 96.00 182 THR A CA 1
ATOM 1360 C C . THR A 1 182 ? 12.092 3.250 5.907 1.00 96.00 182 THR A C 1
ATOM 1362 O O . THR A 1 182 ? 11.379 3.368 4.908 1.00 96.00 182 THR A O 1
ATOM 1365 N N . ASP A 1 183 ? 13.311 2.720 5.870 1.00 98.31 183 ASP A N 1
ATOM 1366 C CA . ASP A 1 183 ? 13.894 2.132 4.670 1.00 98.31 183 ASP A CA 1
ATOM 1367 C C . ASP A 1 183 ? 13.200 0.806 4.336 1.00 98.31 183 ASP A C 1
ATOM 1369 O O . ASP A 1 183 ? 12.818 0.037 5.226 1.00 98.31 183 ASP A O 1
ATOM 1373 N N . VAL A 1 184 ? 13.043 0.520 3.042 1.00 98.62 184 VAL A N 1
ATOM 1374 C CA . VAL A 1 184 ? 12.361 -0.695 2.578 1.00 98.62 184 VAL A CA 1
ATOM 1375 C C . VAL A 1 184 ? 12.994 -1.274 1.318 1.00 98.62 184 VAL A C 1
ATOM 1377 O O . VAL A 1 184 ? 13.615 -0.565 0.527 1.00 98.62 184 VAL A O 1
ATOM 1380 N N . VAL A 1 185 ? 12.755 -2.564 1.087 1.00 98.75 185 VAL A N 1
ATOM 1381 C CA . VAL A 1 185 ? 12.914 -3.195 -0.231 1.00 98.75 185 VAL A CA 1
ATOM 1382 C C . VAL A 1 185 ? 11.545 -3.666 -0.705 1.00 98.75 185 VAL A C 1
ATOM 1384 O O . VAL A 1 185 ? 10.906 -4.488 -0.051 1.00 98.75 185 VAL A O 1
ATOM 1387 N N . ILE A 1 186 ? 11.089 -3.136 -1.833 1.00 98.62 186 ILE A N 1
ATOM 1388 C CA . ILE A 1 186 ? 9.817 -3.478 -2.466 1.00 98.62 186 ILE A CA 1
ATOM 1389 C C . ILE A 1 186 ? 10.099 -4.442 -3.615 1.00 98.62 186 ILE A C 1
ATOM 1391 O O . ILE A 1 186 ? 10.928 -4.161 -4.472 1.00 98.62 186 ILE A O 1
ATOM 1395 N N . THR A 1 187 ? 9.373 -5.550 -3.675 1.00 98.06 187 THR A N 1
ATOM 1396 C CA . THR A 1 187 ? 9.380 -6.491 -4.794 1.00 98.06 187 THR A CA 1
ATOM 1397 C C . THR A 1 187 ? 7.971 -6.562 -5.366 1.00 98.06 187 THR A C 1
ATOM 1399 O O . THR A 1 187 ? 7.053 -7.058 -4.713 1.00 98.06 187 THR A O 1
ATOM 1402 N N . THR A 1 188 ? 7.796 -6.051 -6.583 1.00 95.06 188 THR A N 1
ATOM 1403 C CA . THR A 1 188 ? 6.533 -6.081 -7.329 1.00 95.06 188 THR A CA 1
ATOM 1404 C C . THR A 1 188 ? 6.646 -7.027 -8.513 1.00 95.06 188 THR A C 1
ATOM 1406 O O . THR A 1 188 ? 7.678 -7.077 -9.175 1.00 95.06 188 THR A O 1
ATOM 1409 N N . THR A 1 189 ? 5.577 -7.761 -8.804 1.00 91.88 189 THR A N 1
ATOM 1410 C CA . THR A 1 189 ? 5.488 -8.592 -10.009 1.00 91.88 189 THR A CA 1
ATOM 1411 C C . THR A 1 189 ? 4.550 -7.940 -11.018 1.00 91.88 189 THR A C 1
ATOM 1413 O O . THR A 1 189 ? 3.447 -7.536 -10.659 1.00 91.88 189 THR A O 1
ATOM 1416 N N . ALA A 1 190 ? 4.982 -7.828 -12.273 1.00 90.00 190 ALA A N 1
ATOM 1417 C CA . ALA A 1 190 ? 4.134 -7.336 -13.349 1.00 90.00 190 ALA A CA 1
ATOM 1418 C C . ALA A 1 190 ? 2.936 -8.283 -13.577 1.00 90.00 190 ALA A C 1
ATOM 1420 O O . ALA A 1 190 ? 3.069 -9.501 -13.391 1.00 90.00 190 ALA A O 1
ATOM 1421 N N . PRO A 1 191 ? 1.777 -7.767 -14.028 1.00 84.81 191 PRO A N 1
ATOM 1422 C CA . PRO A 1 191 ? 0.655 -8.599 -14.444 1.00 84.81 191 PRO A CA 1
ATOM 1423 C C . PRO A 1 191 ? 1.097 -9.673 -15.442 1.00 84.81 191 PRO A C 1
ATOM 1425 O O . PRO A 1 191 ? 1.794 -9.376 -16.409 1.00 84.81 191 PRO A O 1
ATOM 1428 N N . GLY A 1 192 ? 0.700 -10.923 -15.199 1.00 77.44 192 GLY A N 1
ATOM 1429 C CA . GLY A 1 192 ? 1.159 -12.088 -15.967 1.00 77.44 192 GLY A CA 1
ATOM 1430 C C . GLY A 1 192 ? 2.263 -12.897 -15.280 1.00 77.44 192 GLY A C 1
ATOM 1431 O O . GLY A 1 192 ? 2.402 -14.075 -15.578 1.00 77.44 192 GLY A O 1
ATOM 1432 N N . GLY A 1 193 ? 2.961 -12.330 -14.288 1.00 78.31 193 GLY A N 1
ATOM 1433 C CA . GLY A 1 193 ? 3.903 -13.070 -13.437 1.00 78.31 193 GLY A CA 1
ATOM 1434 C C . GLY A 1 193 ? 5.341 -13.153 -13.960 1.00 78.31 193 GLY A C 1
ATOM 1435 O O . GLY A 1 193 ? 6.217 -13.627 -13.242 1.00 78.31 193 GLY A O 1
ATOM 1436 N N . ASP A 1 194 ? 5.597 -12.672 -15.176 1.00 79.19 194 ASP A N 1
ATOM 1437 C CA . ASP A 1 194 ? 6.845 -12.957 -15.898 1.00 79.19 194 ASP A CA 1
ATOM 1438 C C . ASP A 1 194 ? 8.005 -12.010 -15.554 1.00 79.19 194 ASP A C 1
ATOM 1440 O O . ASP A 1 194 ? 9.164 -12.291 -15.871 1.0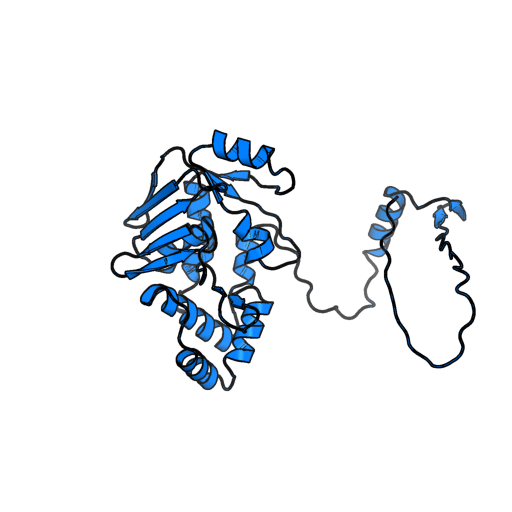0 79.19 194 ASP A O 1
ATOM 1444 N N . HIS A 1 195 ? 7.718 -10.884 -14.896 1.00 88.12 195 HIS A N 1
ATOM 1445 C CA . HIS A 1 195 ? 8.714 -9.857 -14.607 1.00 88.12 195 HIS A CA 1
ATOM 1446 C C . HIS A 1 195 ? 8.614 -9.362 -13.171 1.00 88.12 195 HIS A C 1
ATOM 1448 O O . HIS A 1 195 ? 7.560 -8.909 -12.726 1.00 88.12 195 HIS A O 1
ATOM 1454 N N . THR A 1 196 ? 9.739 -9.402 -12.464 1.00 94.38 196 THR A N 1
ATOM 1455 C CA . THR A 1 196 ? 9.886 -8.825 -11.129 1.00 94.38 196 THR A CA 1
ATOM 1456 C C . THR A 1 196 ? 10.595 -7.479 -11.226 1.00 94.38 196 THR A C 1
ATOM 1458 O O . THR A 1 196 ? 11.625 -7.365 -11.884 1.00 94.38 196 THR A O 1
ATOM 1461 N N . ILE A 1 197 ? 10.040 -6.477 -10.551 1.00 97.50 197 ILE A N 1
ATOM 1462 C CA . ILE A 1 197 ? 10.615 -5.148 -10.367 1.00 97.50 197 ILE A CA 1
ATOM 1463 C C . ILE A 1 197 ? 10.968 -5.007 -8.888 1.00 97.50 197 ILE A C 1
ATOM 1465 O O . ILE A 1 197 ? 10.127 -5.259 -8.019 1.00 97.50 197 ILE A O 1
ATOM 1469 N N . THR A 1 198 ? 12.199 -4.595 -8.601 1.00 98.38 198 THR A N 1
ATOM 1470 C CA . THR A 1 198 ? 12.655 -4.297 -7.241 1.00 98.38 198 THR A CA 1
ATOM 1471 C C . THR A 1 198 ? 12.826 -2.794 -7.075 1.00 98.38 198 THR A C 1
ATOM 1473 O O . THR A 1 198 ? 13.444 -2.143 -7.910 1.00 98.38 198 THR A O 1
ATOM 1476 N N . VAL A 1 199 ? 12.296 -2.234 -5.991 1.00 98.56 199 VAL A N 1
ATOM 1477 C CA . VAL A 1 199 ? 12.510 -0.834 -5.615 1.00 98.56 199 VAL A CA 1
ATOM 1478 C C . VAL A 1 199 ? 13.116 -0.795 -4.222 1.00 98.56 199 VAL A C 1
ATOM 1480 O O . VAL A 1 199 ? 12.476 -1.184 -3.248 1.00 98.56 199 VAL A O 1
ATOM 1483 N N . THR A 1 200 ? 14.353 -0.326 -4.119 1.00 98.69 200 THR A N 1
ATOM 1484 C CA . THR A 1 200 ? 15.033 -0.137 -2.833 1.00 98.69 200 THR A CA 1
ATOM 1485 C C . THR A 1 200 ? 14.891 1.314 -2.416 1.00 98.69 200 THR A C 1
ATOM 1487 O O . THR A 1 200 ? 15.279 2.202 -3.172 1.00 98.69 200 THR A O 1
ATOM 1490 N N . VAL A 1 201 ? 14.356 1.560 -1.222 1.00 98.31 201 VAL A N 1
ATOM 1491 C CA . VAL A 1 201 ? 14.225 2.902 -0.651 1.00 98.31 201 VAL A CA 1
ATOM 1492 C C . VAL A 1 201 ? 15.159 3.024 0.543 1.00 98.31 201 VAL A C 1
ATOM 1494 O O . VAL A 1 201 ? 15.016 2.295 1.523 1.00 98.31 201 VAL A O 1
ATOM 1497 N N . THR A 1 202 ? 16.112 3.950 0.457 1.00 97.31 202 THR A N 1
ATOM 1498 C CA . THR A 1 202 ? 17.095 4.225 1.514 1.00 97.31 202 THR A CA 1
ATOM 1499 C C . THR A 1 202 ? 17.199 5.726 1.738 1.00 97.31 202 THR A C 1
ATOM 1501 O O . THR A 1 202 ? 17.425 6.482 0.792 1.00 97.31 202 THR A O 1
ATOM 1504 N N . GLY A 1 203 ? 16.997 6.185 2.975 1.00 93.75 203 GLY A N 1
ATOM 1505 C CA . GLY A 1 203 ? 17.003 7.615 3.302 1.00 93.75 203 GLY A CA 1
ATOM 1506 C C . GLY A 1 203 ? 15.967 8.415 2.502 1.00 93.75 203 GLY A C 1
ATOM 1507 O O . GLY A 1 203 ? 16.223 9.553 2.109 1.00 93.75 203 GLY A O 1
ATOM 1508 N N . GLY A 1 204 ? 14.825 7.794 2.184 1.00 90.81 204 GLY A N 1
ATOM 1509 C CA . GLY A 1 204 ? 13.755 8.386 1.374 1.00 90.81 204 GLY A CA 1
ATOM 1510 C C . GLY A 1 204 ? 14.033 8.477 -0.133 1.00 90.81 204 GLY A C 1
ATOM 1511 O O . GLY A 1 204 ? 13.190 9.006 -0.859 1.00 90.81 204 GLY A O 1
ATOM 1512 N N . GLN A 1 205 ? 15.174 7.969 -0.611 1.00 95.31 205 GLN A N 1
ATOM 1513 C CA . GLN A 1 205 ? 15.524 7.902 -2.033 1.00 95.31 205 GLN A CA 1
ATOM 1514 C C . GLN A 1 205 ? 15.254 6.501 -2.578 1.00 95.31 205 GLN A C 1
ATOM 1516 O O . GLN A 1 205 ? 15.747 5.521 -2.020 1.00 95.31 205 GLN A O 1
ATOM 1521 N N . ALA A 1 206 ? 14.489 6.408 -3.665 1.00 97.19 206 ALA A N 1
ATOM 1522 C CA . ALA A 1 206 ? 14.172 5.145 -4.314 1.00 97.19 206 ALA A CA 1
ATOM 15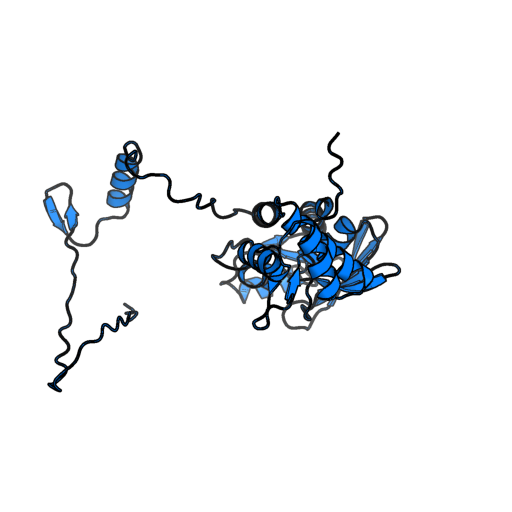23 C C . ALA A 1 206 ? 15.136 4.849 -5.473 1.00 97.19 206 ALA A C 1
ATOM 1525 O O . ALA A 1 206 ? 15.499 5.729 -6.250 1.00 97.19 206 ALA A O 1
ATOM 1526 N N . THR A 1 207 ? 15.533 3.587 -5.607 1.00 98.38 207 THR A N 1
ATOM 1527 C CA . THR A 1 207 ? 16.262 3.054 -6.763 1.00 98.38 207 THR A CA 1
ATOM 1528 C C . THR A 1 207 ? 15.477 1.884 -7.332 1.00 98.38 207 THR A C 1
ATOM 1530 O O . THR A 1 207 ? 15.197 0.928 -6.609 1.00 98.38 207 THR A O 1
ATOM 1533 N N . TRP A 1 208 ? 15.128 1.965 -8.614 1.00 98.31 208 TRP A N 1
ATOM 1534 C CA . TRP A 1 208 ? 14.355 0.945 -9.317 1.00 98.31 208 TRP A CA 1
ATOM 1535 C C . TRP A 1 208 ? 15.275 0.029 -10.117 1.00 98.31 208 TRP A C 1
ATOM 1537 O O . TRP A 1 208 ? 16.199 0.491 -10.788 1.00 98.31 208 TRP A O 1
ATOM 1547 N N . ASP A 1 209 ? 14.982 -1.262 -10.065 1.00 97.56 209 ASP A N 1
ATOM 1548 C CA . ASP A 1 209 ? 15.608 -2.301 -10.864 1.00 97.56 209 ASP A CA 1
ATOM 1549 C C . ASP A 1 209 ? 14.514 -3.139 -11.555 1.00 97.56 209 ASP A C 1
ATOM 1551 O O . ASP A 1 209 ? 13.693 -3.757 -10.868 1.00 97.56 209 ASP A O 1
ATOM 1555 N N . PRO A 1 210 ? 14.454 -3.147 -12.897 1.00 96.75 210 PRO A N 1
ATOM 1556 C CA . PRO A 1 210 ? 15.345 -2.426 -13.811 1.00 96.75 210 PRO A CA 1
ATOM 1557 C C . PRO A 1 210 ? 15.153 -0.893 -13.755 1.00 96.75 210 PRO A C 1
ATOM 1559 O O . PRO A 1 210 ? 14.052 -0.420 -13.469 1.00 96.75 210 PRO A O 1
ATOM 1562 N N . PRO A 1 211 ? 16.178 -0.088 -14.105 1.00 96.94 211 PRO A N 1
ATOM 1563 C CA . PRO A 1 211 ? 16.080 1.379 -14.108 1.00 96.94 211 PRO A CA 1
ATOM 1564 C C . PRO A 1 211 ? 15.120 1.920 -15.179 1.00 96.94 211 PRO A C 1
ATOM 1566 O O . PRO A 1 211 ? 14.751 3.091 -15.158 1.00 96.94 211 PRO A O 1
ATOM 1569 N N . THR A 1 212 ? 14.726 1.075 -16.132 1.00 96.75 212 THR A N 1
ATOM 1570 C CA . THR A 1 212 ? 13.731 1.369 -17.169 1.00 96.75 212 THR A CA 1
ATOM 1571 C C . THR A 1 212 ? 12.295 1.188 -16.695 1.00 96.75 212 THR A C 1
ATOM 1573 O O . THR A 1 212 ? 11.383 1.503 -17.459 1.00 96.75 212 THR A O 1
ATOM 1576 N N . ALA A 1 213 ? 12.087 0.664 -15.484 1.00 97.50 213 ALA A N 1
ATOM 1577 C CA . ALA A 1 213 ? 10.768 0.327 -14.984 1.00 97.50 213 ALA A CA 1
ATOM 1578 C C . ALA A 1 213 ? 9.830 1.540 -14.947 1.00 97.50 213 ALA A C 1
ATOM 1580 O O . ALA A 1 213 ? 10.239 2.683 -14.738 1.00 97.50 213 ALA A O 1
ATOM 1581 N N . VAL A 1 214 ? 8.546 1.265 -15.149 1.00 96.38 214 VAL A N 1
ATOM 1582 C CA . VAL A 1 214 ? 7.468 2.260 -15.150 1.00 96.38 214 VAL A CA 1
ATOM 1583 C C . VAL A 1 214 ? 6.292 1.745 -14.332 1.00 96.38 214 VAL A C 1
ATOM 1585 O O . VAL A 1 214 ? 6.115 0.535 -14.180 1.00 96.38 214 VAL A O 1
ATOM 1588 N N . ALA A 1 215 ? 5.467 2.658 -13.828 1.00 94.94 215 ALA A N 1
ATOM 1589 C CA . ALA A 1 215 ?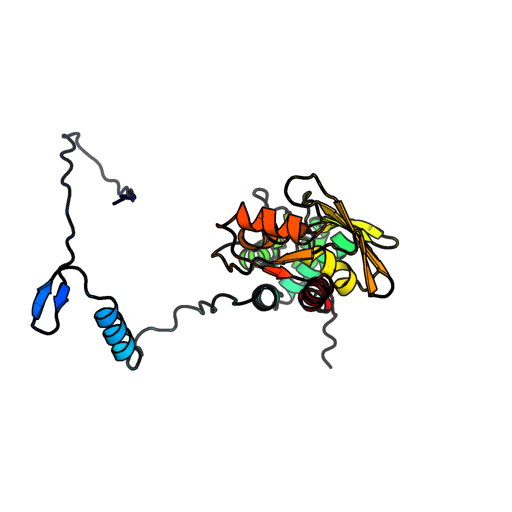 4.191 2.311 -13.212 1.00 94.94 215 ALA A CA 1
ATOM 1590 C C . ALA A 1 215 ? 3.041 2.635 -14.169 1.00 94.94 215 ALA A C 1
ATOM 1592 O O . ALA A 1 215 ? 3.148 3.533 -14.997 1.00 94.94 215 ALA A O 1
ATOM 1593 N N . PHE A 1 216 ? 1.932 1.918 -14.051 1.00 91.88 216 PHE A N 1
ATOM 1594 C CA . PHE A 1 216 ? 0.689 2.205 -14.750 1.00 91.88 216 PHE A CA 1
ATOM 1595 C C . PHE A 1 216 ? -0.356 2.673 -13.742 1.00 91.88 216 PHE A C 1
ATOM 1597 O O . PHE A 1 216 ? -0.589 2.006 -12.731 1.00 91.88 216 PHE A O 1
ATOM 1604 N N . LEU A 1 217 ? -0.981 3.815 -14.023 1.00 85.88 217 LEU A N 1
ATOM 1605 C CA . LEU A 1 217 ? -2.033 4.400 -13.207 1.00 85.88 217 LEU A CA 1
ATOM 1606 C C . LEU A 1 217 ? -3.364 4.355 -13.944 1.00 85.88 217 LEU A C 1
ATOM 1608 O O . LEU A 1 217 ? -3.539 5.022 -14.961 1.00 85.88 217 LEU A O 1
ATOM 1612 N N . SER A 1 218 ? -4.329 3.631 -13.386 1.00 79.38 218 SER A N 1
ATOM 1613 C CA . SER A 1 218 ? -5.730 3.760 -13.775 1.00 79.38 218 SER A CA 1
ATOM 1614 C C . SER A 1 218 ? -6.416 4.786 -12.878 1.00 79.38 218 SER A C 1
ATOM 1616 O O . SER A 1 218 ? -6.353 4.702 -11.650 1.00 79.38 218 SER A O 1
ATOM 1618 N N . ALA A 1 219 ? -7.074 5.763 -13.500 1.00 59.19 219 ALA A N 1
ATOM 1619 C CA . ALA A 1 219 ? -7.801 6.829 -12.814 1.00 59.19 219 ALA A CA 1
ATOM 1620 C C . ALA A 1 219 ? -9.320 6.589 -12.778 1.00 59.19 219 ALA A C 1
ATOM 1622 O O . ALA A 1 219 ? -10.076 7.508 -12.458 1.00 59.19 219 ALA A O 1
ATOM 1623 N N . GLN A 1 220 ? -9.801 5.390 -13.129 1.00 58.97 220 GLN A N 1
ATOM 1624 C CA . GLN A 1 220 ? -11.237 5.117 -13.073 1.00 58.97 220 GLN A CA 1
ATOM 1625 C C . GLN A 1 220 ? -11.704 5.060 -11.620 1.00 58.97 220 GLN A C 1
ATOM 1627 O O . GLN A 1 220 ? -11.598 4.047 -10.934 1.00 58.97 220 GLN A O 1
ATOM 1632 N N . ALA A 1 221 ? -12.296 6.165 -11.180 1.00 50.78 221 ALA A N 1
ATOM 1633 C CA . ALA A 1 221 ? -13.242 6.175 -10.085 1.00 50.78 221 ALA A CA 1
ATOM 1634 C C . ALA A 1 221 ? -14.486 5.381 -10.513 1.00 50.78 221 ALA A C 1
ATOM 1636 O O . ALA A 1 221 ? -15.448 5.941 -11.034 1.00 50.78 221 ALA A O 1
ATOM 1637 N N . GLY A 1 222 ? -14.436 4.059 -10.367 1.00 52.53 222 GLY A N 1
ATOM 1638 C CA . GLY A 1 222 ? -15.626 3.226 -10.477 1.00 52.53 222 GLY A CA 1
ATOM 1639 C C . GLY A 1 222 ? -16.537 3.421 -9.264 1.00 52.53 222 GLY A C 1
ATOM 1640 O O . GLY A 1 222 ? -16.063 3.717 -8.165 1.00 52.53 222 GLY A O 1
ATOM 1641 N N . ASP A 1 223 ? -17.838 3.196 -9.445 1.00 54.03 223 ASP A N 1
ATOM 1642 C CA . ASP A 1 223 ? -18.759 2.994 -8.327 1.00 54.03 223 ASP A CA 1
ATOM 1643 C C . ASP A 1 223 ? -18.395 1.663 -7.651 1.00 54.03 223 ASP A C 1
ATOM 1645 O O . ASP A 1 223 ? -18.840 0.591 -8.062 1.00 54.03 223 ASP A O 1
ATOM 1649 N N . GLY A 1 224 ? -17.510 1.703 -6.654 1.00 61.50 224 GLY A N 1
ATOM 1650 C CA . GLY A 1 224 ? -17.085 0.504 -5.944 1.00 61.50 224 GLY A CA 1
ATOM 1651 C C . GLY A 1 224 ? -15.813 0.672 -5.110 1.00 61.50 224 GLY A C 1
ATOM 1652 O O . GLY A 1 224 ? -15.219 1.747 -5.076 1.00 61.50 224 GLY A O 1
ATOM 1653 N N . PRO A 1 225 ? -15.403 -0.390 -4.405 1.00 67.81 225 PRO A N 1
ATOM 1654 C CA . PRO A 1 225 ? -14.188 -0.411 -3.597 1.00 67.81 225 PRO A CA 1
ATOM 1655 C C . PRO A 1 225 ? -12.891 -0.083 -4.328 1.00 67.81 225 PRO A C 1
ATOM 1657 O O . PRO A 1 225 ? -12.653 -0.701 -5.357 1.00 67.81 225 PRO A O 1
ATOM 1660 N N . SER A 1 226 ? -11.977 0.720 -3.752 1.00 71.00 226 SER A N 1
ATOM 1661 C CA . SER A 1 226 ? -10.638 0.926 -4.350 1.00 71.00 226 SER A CA 1
ATOM 1662 C C . SER A 1 226 ? -9.912 -0.383 -4.602 1.00 71.00 226 SER A C 1
ATOM 1664 O O . SER A 1 226 ? -9.278 -0.538 -5.639 1.00 71.00 226 SER A O 1
ATOM 1666 N N . ALA A 1 227 ? -10.018 -1.334 -3.670 1.00 69.25 227 ALA A N 1
ATOM 1667 C CA . ALA A 1 227 ? -9.403 -2.648 -3.799 1.00 69.25 227 ALA A CA 1
ATOM 1668 C C . ALA A 1 227 ? -9.830 -3.364 -5.087 1.00 69.25 227 ALA A C 1
ATOM 1670 O O . ALA A 1 227 ? -9.036 -4.112 -5.645 1.00 69.25 227 ALA A O 1
ATOM 1671 N N . ASP A 1 228 ? -11.051 -3.112 -5.563 1.00 67.88 228 ASP A N 1
ATOM 1672 C CA . ASP A 1 228 ? -11.638 -3.822 -6.695 1.00 67.88 228 ASP A CA 1
ATOM 1673 C C . ASP A 1 228 ? -11.627 -2.978 -7.982 1.00 67.88 228 ASP A C 1
ATOM 1675 O O . ASP A 1 228 ? -11.406 -3.519 -9.066 1.00 67.88 228 ASP A O 1
ATOM 1679 N N . THR A 1 229 ? -11.826 -1.659 -7.878 1.00 67.94 229 THR A N 1
ATOM 1680 C CA . THR A 1 229 ? -11.969 -0.736 -9.020 1.00 67.94 229 THR A CA 1
ATOM 1681 C C . THR A 1 229 ? -10.681 -0.009 -9.395 1.00 67.94 229 THR A C 1
ATOM 1683 O O . THR A 1 229 ? -10.572 0.477 -10.517 1.00 67.94 229 THR A O 1
ATOM 1686 N N . CYS A 1 230 ? -9.705 0.058 -8.486 1.00 70.38 230 CYS A N 1
ATOM 1687 C CA . CYS A 1 230 ? -8.505 0.872 -8.644 1.00 70.38 230 CYS A CA 1
ATOM 1688 C C . CYS A 1 230 ? -7.219 0.052 -8.459 1.00 70.38 230 CYS A C 1
ATOM 1690 O O . CYS A 1 230 ? -6.457 -0.110 -9.410 1.00 70.38 230 CYS A O 1
ATOM 1692 N N . CYS A 1 231 ? -6.992 -0.522 -7.274 1.00 68.12 231 CYS A N 1
ATOM 1693 C CA . CYS A 1 231 ? -5.729 -1.167 -6.903 1.00 68.12 231 CYS A CA 1
ATOM 1694 C C . CYS A 1 231 ? -5.361 -2.358 -7.805 1.00 68.12 231 CYS A C 1
ATOM 1696 O O . CYS A 1 231 ? -4.186 -2.510 -8.118 1.00 68.12 231 CYS A O 1
ATOM 1698 N N . ASN A 1 232 ? -6.338 -3.133 -8.303 1.00 72.25 232 ASN A N 1
ATOM 1699 C CA . ASN A 1 232 ? -6.101 -4.231 -9.261 1.00 72.25 232 ASN A CA 1
ATOM 1700 C C . ASN A 1 232 ? -5.413 -3.775 -10.561 1.00 72.25 232 ASN A C 1
ATOM 1702 O O . ASN A 1 232 ? -4.801 -4.573 -11.272 1.00 72.25 232 ASN A O 1
ATOM 1706 N N . TYR A 1 233 ? -5.529 -2.488 -10.882 1.00 74.94 233 TYR A N 1
ATOM 1707 C CA . TYR A 1 233 ? -5.033 -1.901 -12.115 1.00 74.94 233 TYR A CA 1
ATOM 1708 C C . TYR A 1 233 ? -3.857 -0.951 -11.883 1.00 74.94 233 TYR A C 1
ATOM 1710 O O . TYR A 1 233 ? -3.406 -0.336 -12.838 1.00 74.94 233 TYR A O 1
ATOM 1718 N N . LEU A 1 234 ? -3.341 -0.820 -10.657 1.00 85.12 234 LEU A N 1
ATOM 1719 C CA . LEU A 1 234 ? -2.152 -0.019 -10.351 1.00 85.12 234 LEU A CA 1
ATOM 1720 C C . LEU A 1 234 ? -0.919 -0.927 -10.268 1.00 85.12 234 LEU A C 1
ATOM 1722 O O . LEU A 1 234 ? -0.597 -1.476 -9.215 1.00 85.12 234 LEU A O 1
ATOM 1726 N N . ASN A 1 235 ? -0.226 -1.074 -11.396 1.00 89.81 235 ASN A N 1
ATOM 1727 C CA . ASN A 1 235 ? 0.831 -2.071 -11.593 1.00 89.81 235 ASN A CA 1
ATOM 1728 C C . ASN A 1 235 ? 2.173 -1.438 -11.985 1.00 89.81 235 ASN A C 1
ATOM 1730 O O . ASN A 1 235 ? 2.223 -0.268 -12.358 1.00 89.81 235 ASN A O 1
ATOM 1734 N N . ALA A 1 236 ? 3.259 -2.215 -11.941 1.00 93.88 236 ALA A N 1
ATOM 1735 C CA . ALA A 1 236 ? 4.552 -1.839 -12.518 1.00 93.88 236 ALA A CA 1
ATOM 1736 C C . ALA A 1 236 ? 4.999 -2.814 -13.607 1.00 93.88 236 ALA A C 1
ATOM 1738 O O . ALA A 1 236 ? 4.639 -3.991 -13.598 1.00 93.88 236 ALA A O 1
ATOM 1739 N N . PHE A 1 237 ? 5.809 -2.298 -14.526 1.00 95.62 237 PHE A N 1
ATOM 1740 C CA . PHE A 1 237 ? 6.355 -3.009 -15.675 1.00 95.62 237 PHE A CA 1
ATOM 1741 C C . PHE A 1 237 ? 7.866 -2.774 -15.766 1.00 95.62 237 PHE A C 1
ATOM 1743 O O . PHE A 1 237 ? 8.334 -1.708 -15.358 1.00 95.62 237 PHE A O 1
ATOM 1750 N N . PRO A 1 238 ? 8.641 -3.735 -16.305 1.00 95.50 238 PRO A N 1
ATOM 1751 C CA . PRO A 1 238 ? 10.100 -3.621 -16.400 1.00 95.50 238 PRO A CA 1
ATOM 1752 C C . PRO A 1 238 ? 10.556 -2.508 -17.354 1.00 95.50 238 PRO A C 1
ATOM 1754 O O . PRO A 1 238 ? 11.657 -1.978 -17.216 1.00 95.50 238 PRO A O 1
ATOM 1757 N N . ASP A 1 239 ? 9.718 -2.136 -18.319 1.00 95.62 239 ASP A N 1
ATOM 1758 C CA . ASP A 1 239 ? 9.959 -1.018 -19.216 1.00 95.62 239 ASP A CA 1
ATOM 1759 C C . ASP A 1 239 ? 8.656 -0.484 -19.829 1.00 95.62 239 ASP A C 1
ATOM 1761 O O . ASP A 1 239 ? 7.567 -1.047 -19.668 1.00 95.62 239 ASP A O 1
ATOM 1765 N N . HIS A 1 240 ? 8.783 0.634 -20.543 1.00 95.38 240 HIS A N 1
ATOM 1766 C CA . HIS A 1 240 ? 7.671 1.286 -21.222 1.00 95.38 240 HIS A CA 1
ATOM 1767 C C . HIS A 1 240 ? 7.019 0.408 -22.300 1.00 95.38 240 HIS A C 1
ATOM 1769 O O . HIS A 1 240 ? 5.803 0.462 -22.460 1.00 95.38 240 HIS A O 1
ATOM 1775 N N . ASN A 1 241 ? 7.782 -0.422 -23.020 1.00 95.25 241 ASN A N 1
ATOM 1776 C CA . ASN A 1 241 ? 7.231 -1.271 -24.080 1.00 95.25 241 ASN A CA 1
ATOM 1777 C C . ASN A 1 241 ? 6.341 -2.368 -23.490 1.00 95.25 241 ASN A C 1
ATOM 1779 O O . ASN A 1 241 ? 5.250 -2.612 -24.004 1.00 95.25 241 ASN A O 1
ATOM 1783 N N . ALA A 1 242 ? 6.775 -2.990 -22.392 1.00 94.25 242 ALA A N 1
ATOM 1784 C CA . ALA A 1 242 ? 5.991 -3.974 -21.655 1.00 94.25 242 ALA A CA 1
ATOM 1785 C C . ALA A 1 242 ? 4.694 -3.355 -21.112 1.00 94.25 242 ALA A C 1
ATOM 1787 O O . ALA A 1 242 ? 3.614 -3.918 -21.302 1.00 94.25 242 ALA A O 1
ATOM 1788 N N . GLY A 1 243 ? 4.783 -2.161 -20.516 1.00 92.88 243 GLY A N 1
ATOM 1789 C CA . GLY A 1 243 ? 3.606 -1.418 -20.065 1.00 92.88 243 GLY A CA 1
ATOM 1790 C C . GLY A 1 243 ? 2.646 -1.082 -21.210 1.00 92.88 243 GLY A C 1
ATOM 1791 O O . GLY A 1 243 ? 1.444 -1.297 -21.094 1.00 92.88 243 GLY A O 1
ATOM 1792 N N . GLN A 1 244 ? 3.161 -0.617 -22.352 1.00 93.31 244 GLN A N 1
ATOM 1793 C CA . GLN A 1 244 ? 2.337 -0.288 -23.518 1.00 93.31 244 GLN A CA 1
ATOM 1794 C C . GLN A 1 244 ? 1.657 -1.519 -24.112 1.00 93.31 244 GLN A C 1
ATOM 1796 O O . GLN A 1 244 ? 0.478 -1.454 -24.460 1.00 93.31 244 GLN A O 1
ATOM 1801 N N . ALA A 1 245 ? 2.377 -2.637 -24.219 1.00 92.94 245 ALA A N 1
ATOM 1802 C CA . ALA A 1 245 ? 1.818 -3.897 -24.692 1.00 92.94 245 ALA A CA 1
ATOM 1803 C C . ALA A 1 245 ? 0.653 -4.348 -23.800 1.00 92.94 245 ALA A C 1
ATOM 1805 O O . ALA A 1 245 ? -0.394 -4.751 -24.312 1.00 92.94 245 ALA A O 1
ATOM 1806 N N . TRP A 1 246 ? 0.801 -4.209 -22.479 1.00 91.56 246 TRP A N 1
ATOM 1807 C CA . TRP A 1 246 ? -0.272 -4.502 -21.536 1.00 91.56 246 TRP A CA 1
ATOM 1808 C C . TRP A 1 246 ? -1.474 -3.566 -21.719 1.00 91.56 246 TRP A C 1
ATOM 1810 O O . TRP A 1 246 ? -2.595 -4.058 -21.832 1.00 91.56 246 TRP A O 1
ATOM 1820 N N . THR A 1 247 ? -1.265 -2.251 -21.845 1.00 89.62 247 THR A N 1
ATOM 1821 C CA . THR A 1 247 ? -2.352 -1.277 -22.068 1.00 89.62 247 THR A CA 1
ATOM 1822 C C . THR A 1 247 ? -3.118 -1.548 -23.365 1.00 89.62 247 THR A C 1
ATOM 1824 O O . THR A 1 247 ? -4.342 -1.467 -23.393 1.00 89.62 247 THR A O 1
ATOM 1827 N N . VAL A 1 248 ? -2.421 -1.916 -24.447 1.00 91.50 248 VAL A N 1
ATOM 1828 C CA . VAL A 1 248 ? -3.057 -2.287 -25.725 1.00 91.50 248 VAL A CA 1
ATOM 1829 C C . VAL A 1 248 ? -3.899 -3.558 -25.585 1.00 91.50 248 VAL A C 1
ATOM 1831 O O . VAL A 1 248 ? -4.957 -3.663 -26.205 1.00 91.50 248 VAL A O 1
ATOM 1834 N N . ALA A 1 249 ? -3.449 -4.514 -24.770 1.00 90.94 249 ALA A N 1
ATOM 1835 C CA . ALA A 1 249 ? -4.180 -5.747 -24.498 1.00 90.94 249 ALA A CA 1
ATOM 1836 C C . ALA A 1 249 ? -5.384 -5.558 -23.552 1.00 90.94 249 ALA A C 1
ATOM 1838 O O . ALA A 1 249 ? -6.278 -6.403 -23.563 1.00 90.94 249 ALA A O 1
ATOM 1839 N N . HIS A 1 250 ? -5.434 -4.461 -22.785 1.00 88.50 250 HIS A N 1
ATOM 1840 C CA . HIS A 1 250 ? -6.482 -4.164 -21.796 1.00 88.50 250 HIS A CA 1
ATOM 1841 C C . HIS A 1 250 ? -7.159 -2.805 -22.067 1.00 88.50 250 HIS A C 1
ATOM 1843 O O . HIS A 1 250 ? -7.094 -1.893 -21.238 1.00 88.50 250 HIS A O 1
ATOM 1849 N N . PRO A 1 251 ? -7.820 -2.625 -23.230 1.00 87.31 251 PRO A N 1
ATOM 1850 C CA . PRO A 1 251 ? -8.434 -1.349 -23.610 1.00 87.31 251 PRO A CA 1
ATOM 1851 C C . PRO A 1 251 ? -9.618 -0.941 -22.714 1.00 87.31 251 PRO A C 1
ATOM 1853 O O . PRO A 1 251 ? -10.061 0.205 -22.759 1.00 87.31 251 PRO A O 1
ATOM 1856 N N . ASP A 1 252 ? -10.153 -1.873 -21.926 1.00 83.94 252 ASP A N 1
ATOM 1857 C CA . ASP A 1 252 ? -11.196 -1.659 -20.923 1.00 83.94 252 ASP A CA 1
ATOM 1858 C C . ASP A 1 252 ? -10.674 -1.032 -19.621 1.00 83.94 252 ASP A C 1
ATOM 1860 O O . ASP A 1 252 ? -11.474 -0.575 -18.804 1.00 83.94 252 ASP A O 1
ATOM 1864 N N . VAL A 1 253 ? -9.351 -0.942 -19.454 1.00 83.25 253 VAL A N 1
ATOM 1865 C CA . VAL A 1 253 ? -8.694 -0.332 -18.296 1.00 83.25 253 VAL A CA 1
ATOM 1866 C C . VAL A 1 253 ? -8.000 0.966 -18.729 1.00 83.25 253 VAL A C 1
ATOM 1868 O O . VAL A 1 253 ? -6.802 0.972 -19.019 1.00 83.25 253 VAL A O 1
ATOM 1871 N N . PRO A 1 254 ? -8.720 2.101 -18.804 1.00 80.50 254 PRO A N 1
ATOM 1872 C CA . PRO A 1 254 ? -8.107 3.357 -19.203 1.00 80.50 254 PRO A CA 1
ATOM 1873 C C . PRO A 1 254 ? -7.169 3.863 -18.103 1.00 80.50 254 PRO A C 1
ATOM 1875 O O . PRO A 1 254 ? -7.536 3.961 -16.931 1.00 80.50 254 PRO A O 1
ATOM 1878 N N . GLY A 1 255 ? -5.961 4.232 -18.503 1.00 85.38 255 GLY A N 1
ATOM 1879 C CA . GLY A 1 255 ? -4.922 4.721 -17.613 1.00 85.38 255 GLY A CA 1
ATOM 1880 C C . GLY A 1 255 ? -3.701 5.183 -18.392 1.00 85.38 255 GLY A C 1
ATOM 1881 O O . GLY A 1 255 ? -3.709 5.214 -19.625 1.00 85.38 255 GLY A O 1
ATOM 1882 N N . GLU A 1 256 ? -2.654 5.547 -17.670 1.00 89.50 256 GLU A N 1
ATOM 1883 C CA . GLU A 1 256 ? -1.413 6.046 -18.250 1.00 89.50 256 GLU A CA 1
ATOM 1884 C C . GLU A 1 256 ? -0.188 5.400 -17.609 1.00 89.50 256 GLU A C 1
ATOM 1886 O O . GLU A 1 256 ? -0.192 5.038 -16.432 1.00 89.50 256 GLU A O 1
ATOM 1891 N N . LEU A 1 257 ? 0.876 5.263 -18.398 1.00 92.50 257 LEU A N 1
ATOM 1892 C CA . LEU A 1 257 ? 2.189 4.932 -17.864 1.00 92.50 257 LEU A CA 1
ATOM 1893 C C . LEU A 1 257 ? 2.821 6.198 -17.298 1.00 92.50 257 LEU A C 1
ATOM 1895 O O . LEU A 1 257 ? 2.865 7.230 -17.966 1.00 92.50 257 LEU A O 1
ATOM 1899 N N . VAL A 1 258 ? 3.347 6.095 -16.086 1.00 93.88 258 VAL A N 1
ATOM 1900 C CA . VAL A 1 258 ? 4.038 7.175 -15.391 1.00 93.88 258 VAL A CA 1
ATOM 1901 C C . VAL A 1 258 ? 5.466 6.779 -15.063 1.00 93.88 258 VAL A C 1
ATOM 1903 O O . VAL A 1 258 ? 5.823 5.602 -14.951 1.00 93.88 258 VAL A O 1
ATOM 1906 N N . THR A 1 259 ? 6.295 7.800 -14.889 1.00 95.00 259 THR A N 1
ATOM 1907 C CA . THR A 1 259 ? 7.684 7.626 -14.468 1.00 95.00 259 THR A CA 1
ATOM 1908 C C . THR A 1 259 ? 7.775 7.153 -13.010 1.00 95.00 259 THR A C 1
ATOM 1910 O O . THR A 1 259 ? 6.878 7.453 -12.212 1.00 95.00 259 THR A O 1
ATOM 1913 N N . PRO A 1 260 ? 8.883 6.493 -12.6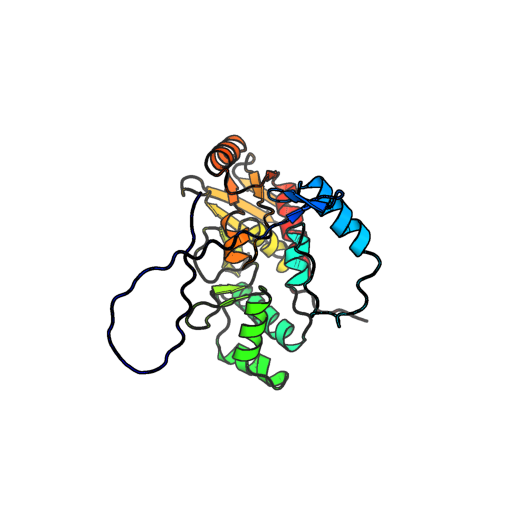22 1.00 94.88 260 PRO A N 1
ATOM 1914 C CA . PRO A 1 260 ? 9.189 6.160 -11.229 1.00 94.88 260 PRO A CA 1
ATOM 1915 C C . PRO A 1 260 ? 8.983 7.322 -10.248 1.00 94.88 260 PRO A C 1
ATOM 1917 O O . PRO A 1 260 ? 8.231 7.196 -9.285 1.00 94.88 260 PRO A O 1
ATOM 1920 N N . GLY A 1 261 ? 9.544 8.497 -10.554 1.00 95.06 261 GLY A N 1
ATOM 1921 C CA . GLY A 1 261 ? 9.439 9.671 -9.684 1.00 95.06 261 GLY A CA 1
ATOM 1922 C C . GLY A 1 261 ? 8.001 10.169 -9.496 1.00 95.06 261 GLY A C 1
ATOM 1923 O O . GLY A 1 261 ? 7.629 10.564 -8.392 1.00 95.06 261 GLY A O 1
ATOM 1924 N N . GLN A 1 262 ? 7.163 10.104 -10.538 1.00 94.19 262 GLN A N 1
ATOM 1925 C CA . GLN A 1 262 ? 5.736 10.439 -10.421 1.00 94.19 262 GLN A CA 1
ATOM 1926 C C . GLN A 1 262 ? 4.994 9.435 -9.529 1.00 94.19 262 GLN A C 1
ATOM 1928 O O . GLN A 1 262 ? 4.195 9.842 -8.685 1.00 94.19 262 GLN A O 1
ATOM 1933 N N . ALA A 1 263 ? 5.274 8.137 -9.681 1.00 93.94 263 ALA A N 1
ATOM 1934 C CA . ALA A 1 263 ? 4.672 7.085 -8.863 1.00 93.94 263 ALA A CA 1
ATOM 1935 C C . ALA A 1 263 ? 5.078 7.203 -7.382 1.00 93.94 263 ALA A C 1
ATOM 1937 O O . ALA A 1 263 ? 4.231 7.115 -6.493 1.00 93.94 263 ALA A O 1
ATOM 1938 N N . GLU A 1 264 ? 6.357 7.464 -7.112 1.00 95.00 264 GLU A N 1
ATOM 1939 C CA . GLU A 1 264 ? 6.884 7.697 -5.763 1.00 95.00 264 GLU A CA 1
ATOM 1940 C C . GLU A 1 264 ? 6.261 8.928 -5.106 1.00 95.00 264 GLU A C 1
ATOM 1942 O O . GLU A 1 264 ? 5.838 8.877 -3.949 1.00 95.00 264 GLU A O 1
ATOM 1947 N N . GLN A 1 265 ? 6.185 10.043 -5.841 1.00 93.38 265 GLN A N 1
ATOM 1948 C CA . GLN A 1 265 ? 5.567 11.269 -5.348 1.00 93.38 265 GLN A CA 1
ATOM 1949 C C . GLN A 1 265 ? 4.094 11.042 -5.006 1.00 93.38 265 GLN A C 1
ATOM 1951 O O . GLN A 1 265 ? 3.627 11.530 -3.977 1.00 93.38 265 GLN A O 1
ATOM 1956 N N . LEU A 1 266 ? 3.382 10.279 -5.837 1.00 91.06 266 LEU A N 1
ATOM 1957 C CA . LEU A 1 266 ? 1.991 9.926 -5.598 1.00 91.06 266 LEU A CA 1
ATOM 1958 C C . LEU A 1 266 ? 1.827 9.066 -4.336 1.00 91.06 266 LEU A C 1
ATOM 1960 O O . LEU A 1 266 ? 1.010 9.404 -3.481 1.00 91.06 266 LEU A O 1
ATOM 1964 N N . GLY A 1 267 ? 2.615 7.996 -4.188 1.00 92.06 267 GLY A N 1
ATOM 1965 C CA . GLY A 1 267 ? 2.579 7.135 -3.000 1.00 92.06 267 GLY A CA 1
ATOM 1966 C C . GLY A 1 267 ? 2.869 7.913 -1.714 1.00 92.06 267 GLY A C 1
ATOM 1967 O O . GLY A 1 267 ? 2.121 7.806 -0.741 1.00 92.06 267 GLY A O 1
ATOM 1968 N N . ARG A 1 268 ? 3.900 8.770 -1.733 1.00 92.12 268 ARG A N 1
ATOM 1969 C CA . ARG A 1 268 ? 4.233 9.665 -0.615 1.00 92.12 268 ARG A CA 1
ATOM 1970 C C . ARG A 1 268 ? 3.070 10.590 -0.271 1.00 92.12 268 ARG A C 1
ATOM 1972 O O . ARG A 1 268 ? 2.628 10.606 0.872 1.00 92.12 268 ARG A O 1
ATOM 1979 N N . HIS A 1 269 ? 2.546 11.307 -1.262 1.00 89.88 269 HIS A N 1
ATOM 1980 C CA . HIS A 1 269 ? 1.471 12.275 -1.063 1.00 89.88 269 HIS A CA 1
ATOM 1981 C C . HIS A 1 269 ? 0.208 11.648 -0.454 1.00 89.88 269 HIS A C 1
ATOM 1983 O O . HIS A 1 269 ? -0.466 12.281 0.354 1.00 89.88 269 HIS A O 1
ATOM 1989 N N . ILE A 1 270 ? -0.106 10.402 -0.818 1.00 87.19 270 ILE A N 1
ATOM 1990 C CA . ILE A 1 270 ? -1.273 9.693 -0.290 1.00 87.19 270 ILE A CA 1
ATOM 1991 C C . ILE A 1 270 ? -1.090 9.311 1.188 1.00 87.19 270 ILE A C 1
ATOM 1993 O O . ILE A 1 270 ? -2.044 9.422 1.960 1.00 87.19 270 ILE A O 1
ATOM 1997 N N . PHE A 1 271 ? 0.093 8.830 1.586 1.00 90.56 271 PHE A N 1
ATOM 1998 C CA . PHE A 1 271 ? 0.254 8.107 2.854 1.00 90.56 271 PHE A CA 1
ATOM 1999 C C . PHE A 1 271 ? 1.134 8.786 3.909 1.00 90.56 271 PHE A C 1
ATOM 2001 O O . PHE A 1 271 ? 1.081 8.373 5.066 1.00 90.56 271 PHE A O 1
ATOM 2008 N N . GLU A 1 272 ? 1.896 9.831 3.574 1.00 87.31 272 GLU A N 1
ATOM 2009 C CA . GLU A 1 272 ? 2.837 10.474 4.512 1.00 87.31 272 GLU A CA 1
ATOM 2010 C C . GLU A 1 272 ? 2.173 10.967 5.814 1.00 87.31 272 GLU A C 1
ATOM 2012 O O . GLU A 1 272 ? 2.797 10.953 6.868 1.00 87.31 272 GLU A O 1
ATOM 2017 N N . GLN A 1 273 ? 0.888 11.342 5.781 1.00 84.88 273 GLN A N 1
ATOM 2018 C CA . GLN A 1 273 ? 0.148 11.805 6.965 1.00 84.88 273 GLN A CA 1
ATOM 2019 C C . GLN A 1 273 ? -0.705 10.715 7.641 1.00 84.88 273 GLN A C 1
ATOM 2021 O O . GLN A 1 273 ? -1.370 10.990 8.638 1.00 84.88 273 GLN A O 1
ATOM 2026 N N . ALA A 1 274 ? -0.719 9.474 7.140 1.00 82.94 274 ALA A N 1
ATOM 2027 C CA . ALA A 1 274 ? -1.667 8.450 7.603 1.00 82.94 274 ALA A CA 1
ATOM 2028 C C . ALA A 1 274 ? -1.453 8.023 9.071 1.00 82.94 274 ALA A C 1
ATOM 2030 O O . ALA A 1 274 ? -2.404 7.635 9.757 1.00 82.94 274 ALA A O 1
ATOM 2031 N N . LEU A 1 275 ? -0.215 8.120 9.568 1.00 84.38 275 LEU A N 1
ATOM 2032 C CA . LEU A 1 275 ? 0.159 7.832 10.958 1.00 84.38 275 LEU A CA 1
ATOM 2033 C C . LEU A 1 275 ? 0.621 9.066 11.740 1.00 84.38 275 LEU A C 1
ATOM 2035 O O . LEU A 1 275 ? 1.028 8.922 12.898 1.00 84.38 275 LEU A O 1
ATOM 2039 N N . ALA A 1 276 ? 0.529 10.258 11.145 1.00 76.69 276 ALA A N 1
ATOM 2040 C CA . ALA A 1 276 ? 0.865 11.492 11.833 1.00 76.69 276 ALA A CA 1
ATOM 2041 C C . ALA A 1 276 ? -0.002 11.633 13.093 1.00 76.69 276 ALA A C 1
ATOM 2043 O O . ALA A 1 276 ? -1.216 11.404 13.089 1.00 76.69 276 ALA A O 1
ATOM 2044 N N . VAL A 1 277 ? 0.643 11.966 14.208 1.00 60.72 277 VAL A N 1
ATOM 2045 C CA . VAL A 1 277 ? -0.066 12.355 15.426 1.00 60.72 277 VAL A CA 1
ATOM 2046 C C . VAL A 1 277 ? -0.622 13.753 15.171 1.00 60.72 277 VAL A C 1
ATOM 2048 O O . VAL A 1 277 ? 0.113 14.601 14.667 1.00 60.72 277 VAL A O 1
ATOM 2051 N N . ASP A 1 278 ? -1.892 14.003 15.508 1.00 54.50 278 ASP A N 1
ATOM 2052 C CA . ASP A 1 278 ? -2.465 15.354 15.504 1.00 54.50 278 ASP A CA 1
ATOM 2053 C C . ASP A 1 278 ? -1.658 16.233 16.479 1.00 54.50 278 ASP A C 1
ATOM 2055 O O . ASP A 1 278 ? -2.025 16.400 17.641 1.00 54.50 278 ASP A O 1
ATOM 2059 N N . ASN A 1 279 ? -0.559 16.829 16.023 1.00 37.19 279 ASN A N 1
ATOM 2060 C CA . ASN A 1 279 ? 0.033 17.986 16.673 1.00 37.19 279 ASN A CA 1
ATOM 2061 C C . ASN A 1 279 ? -0.825 19.186 16.289 1.00 37.19 279 ASN A C 1
ATOM 2063 O O . ASN A 1 279 ? -0.448 20.010 15.456 1.00 37.19 279 ASN A O 1
ATOM 2067 N N . LYS A 1 280 ? -2.021 19.260 16.873 1.00 30.09 280 LYS A N 1
ATOM 2068 C CA . LYS A 1 280 ? -2.766 20.508 16.895 1.00 30.09 280 LYS A CA 1
ATOM 2069 C C . LYS A 1 280 ? -2.321 21.279 18.146 1.00 30.09 280 LYS A C 1
ATOM 2071 O O . LYS A 1 280 ? -2.538 20.753 19.239 1.00 30.09 280 LYS A O 1
ATOM 2076 N N . PRO A 1 281 ? -1.668 22.448 18.016 1.00 34.00 281 PRO A N 1
ATOM 2077 C CA . PRO A 1 281 ? -1.497 23.354 19.148 1.00 34.00 281 PRO A CA 1
ATOM 2078 C C . PRO A 1 281 ? -2.852 23.836 19.688 1.00 34.00 281 PRO A C 1
ATOM 2080 O O . PRO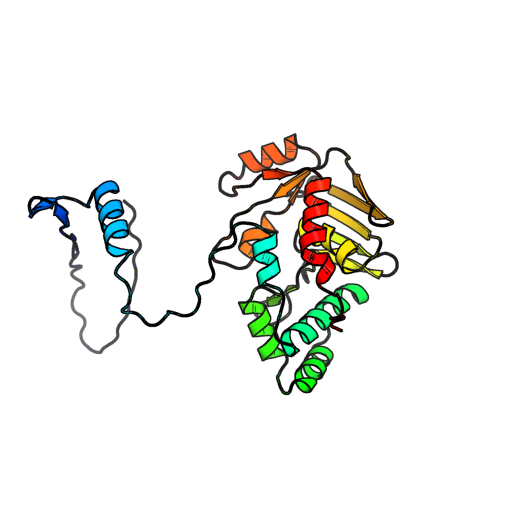 A 1 281 ? -3.835 23.882 18.906 1.00 34.00 281 PRO A O 1
#

pLDDT: mean 78.57, std 22.64, range [23.7, 98.75]

Sequence (281 aa):
MRCSVASNVIGSSGWVRSRAWICVFSCRLYRDADNHVSGAPTVGALRRELLDHAETAACCPPVGDRARPPTSLPDWRARTTPTDPAERAIHQAILRSFATTGAPPPPTLLDQTAAAFRTSAGVVLQRLHERDVIRLDSAARIRAAYPFSAVPAGHRVQLAGGPTVEAMCVIDALGIPAMLETDVVITTTAPGGDHTITVTVTGGQATWDPPTAVAFLSAQAGDGPSADTCCNYLNAFPDHNAGQAWTVAHPDVPGELVTPGQAEQLGRHIFEQALAVDNKP

Foldseek 3Di:
DDDDDDDDDDDDDDDDDDDPPDPDDPQPWDADPVRDTDHDDDPVVVVVVVVVCPVPPPPDDPPPDPDDQDQAPLSLLVQLADPDPLLLQLLLQQLVCCFAPQAGDDLVVLQVSQVVVPHGSLVSLVVSCVSLQFPADPVRHTQGHFQFGRDAQQKWKAWDVHHITHGLAPLSSLLVCLQVVTWIWIWHAFPVRPDIKIWTADNNDIDIVVNQKWWKFFSDSDPDHCSVGGRNGTGMDNHPVRVVVVCVVCVVRDIDIDHPVVSNVSSNSSRNCSNPDPPDD

Radius of gyration: 25.12 Å; chains: 1; bounding box: 72×50×58 Å